Protein AF-A0A834GEL6-F1 (afdb_monomer_lite)

Sequence (213 aa):
MYLCESEIVELEKTVEPTWPKLVEPLEKVVDRLVVVWGAVNHLKAVKDTPELRSAIEEVQPEKVELELKLGQSKPLYNAFKAIRESSDWEALSDAHKRIVEGSCDKGHPPQLKEAILNGVSLEDDERVRFNKIQQVAALIHVDVSCLLLHLFMKLLYNDEVAHVIYHNTHFASAWSVCHRFIRRLKHELFAICDLRCDVFETFSENRDGNGCV

Secondary structure (DSSP, 8-state):
-HHHHHHHHHHHHS--SSHHHHHHHHHHHHHHHHHHHHHHHHHHHHS--HHHHHHHHHHHHHHHHHHHHHHT-HHHHHHHHHHHHSGGGGGS-HHHHHHHHT---TT---HHHHHHHTTTTS-HHHHHHHHHHHHHHHHHHHHHHHHHHHHHHHHHH-HHHHHHHHHH-TTHHHHHHHHHHHHHHHHHHHHHHTTS-SSSGGGTGGGS-----

pLDDT: mean 74.57, std 19.57, range [25.62, 93.62]

Foldseek 3Di:
DVVLLVLLVVLLVQPALDCVSQVVSNCVSQVVLCVVVVVLVVCCVPPNDPVSLVVCLVCLLVSLVSVLCNLLRPSNLVSLVCNCVDPCVVVDDPVVVCCSCPDDDPRHGNNNVSSVVSPNPPDPVVNVVSSVVSSVVSNVVSVVVVVVVVVVVCCLPPPVNLVVCLVPDPCVVVSVVVNVVSVVVVVVVVVVCVVPPDPCPVVVVVPPDDDDD

InterPro domains:
  IPR045090 Peptidase M3A/M3B [PTHR11804] (5-137)
  IPR045666 Oligopeptidase A, N-terminal domain [PF19310] (5-127)

Radius of gyration: 24.48 Å; chains: 1; bounding box: 52×43×65 Å

Organism: Rhododendron simsii (NCBI:txid118357)

Structure (mmCIF, N/CA/C/O backbone):
data_AF-A0A834GEL6-F1
#
_entry.id   AF-A0A834GEL6-F1
#
loop_
_atom_site.group_PDB
_atom_site.id
_atom_site.type_symbol
_atom_site.label_atom_id
_atom_site.label_alt_id
_atom_site.label_comp_id
_atom_site.label_asym_id
_atom_site.label_entity_id
_atom_site.label_seq_id
_atom_site.pdbx_PDB_ins_code
_atom_site.Cartn_x
_atom_site.Cartn_y
_atom_site.Cartn_z
_atom_site.occupancy
_atom_site.B_iso_or_equiv
_atom_site.auth_seq_id
_atom_site.auth_comp_id
_atom_site.auth_asym_id
_atom_site.auth_atom_id
_atom_site.pdbx_PDB_model_num
ATOM 1 N N . MET A 1 1 ? -12.184 -3.236 -2.276 1.00 79.44 1 MET A N 1
ATOM 2 C CA . MET A 1 1 ? -10.939 -4.025 -2.324 1.00 79.44 1 MET A CA 1
ATOM 3 C C . MET A 1 1 ? -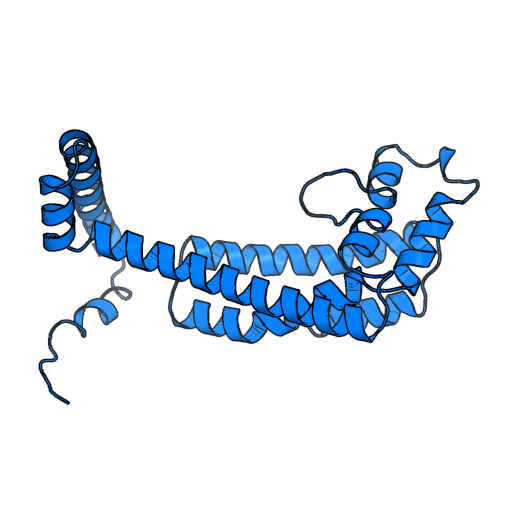10.759 -4.724 -3.669 1.00 79.44 1 MET A C 1
ATOM 5 O O . MET A 1 1 ? -9.825 -4.380 -4.379 1.00 79.44 1 MET A O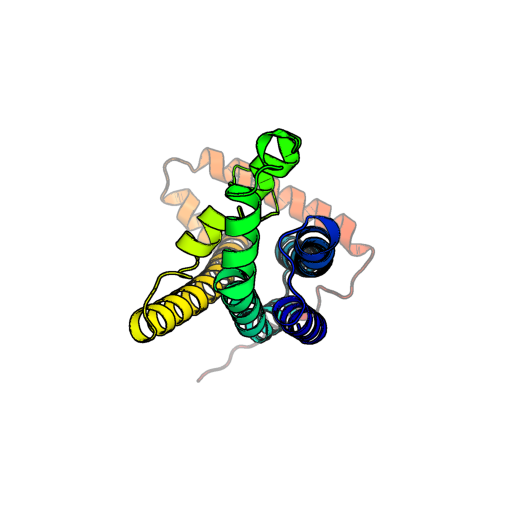 1
ATOM 9 N N . TYR A 1 2 ? -11.703 -5.579 -4.079 1.00 80.94 2 TYR A N 1
ATOM 10 C CA . TYR A 1 2 ? -11.648 -6.385 -5.314 1.00 80.94 2 TYR A CA 1
ATOM 11 C C . TYR A 1 2 ? -11.252 -5.642 -6.607 1.00 80.94 2 TYR A C 1
ATOM 13 O O . TYR A 1 2 ? -10.396 -6.109 -7.349 1.00 80.94 2 TYR A O 1
ATOM 21 N N . LEU A 1 3 ? -11.833 -4.462 -6.869 1.00 85.62 3 LEU A N 1
ATOM 22 C CA . LEU A 1 3 ? -11.502 -3.681 -8.072 1.00 85.62 3 LEU A CA 1
ATOM 23 C C . LEU A 1 3 ? -10.018 -3.289 -8.114 1.00 85.62 3 LEU A C 1
ATOM 25 O O . LEU A 1 3 ? -9.361 -3.495 -9.130 1.00 85.62 3 LEU A O 1
ATOM 29 N N . CYS A 1 4 ? -9.472 -2.792 -6.999 1.00 84.94 4 CYS A N 1
ATOM 30 C CA . CYS A 1 4 ? -8.057 -2.432 -6.916 1.00 84.94 4 CYS A CA 1
ATOM 31 C C . CYS A 1 4 ? -7.152 -3.653 -7.106 1.00 84.94 4 CYS A C 1
ATOM 33 O O . CYS A 1 4 ? -6.153 -3.557 -7.807 1.00 84.94 4 CYS A O 1
ATOM 35 N N . GLU A 1 5 ? -7.516 -4.799 -6.526 1.00 87.19 5 GLU A N 1
ATOM 36 C CA . GLU A 1 5 ? -6.759 -6.043 -6.698 1.00 87.19 5 GLU A CA 1
ATOM 37 C C . GLU A 1 5 ? -6.723 -6.484 -8.166 1.00 87.19 5 GLU A C 1
ATOM 39 O O . GLU A 1 5 ? -5.652 -6.776 -8.691 1.00 87.19 5 GLU A O 1
ATOM 44 N N . SER A 1 6 ? -7.866 -6.457 -8.857 1.00 89.06 6 SER A N 1
ATOM 45 C CA . SER A 1 6 ? -7.927 -6.820 -10.277 1.00 89.06 6 SER A CA 1
ATOM 46 C C . SER A 1 6 ? -7.076 -5.902 -11.160 1.00 89.06 6 SER A C 1
ATOM 48 O O . SER A 1 6 ? -6.361 -6.383 -12.033 1.00 89.06 6 SER A O 1
ATOM 50 N N . GLU A 1 7 ? -7.088 -4.592 -10.901 1.00 89.75 7 GLU A N 1
ATOM 51 C CA . GLU A 1 7 ? -6.286 -3.626 -11.656 1.00 89.75 7 GLU A CA 1
ATOM 52 C C . GLU A 1 7 ? -4.780 -3.802 -11.404 1.00 89.75 7 GLU A C 1
ATOM 54 O O . GLU A 1 7 ? -3.995 -3.676 -12.342 1.00 89.75 7 GLU A O 1
ATOM 59 N N . ILE A 1 8 ? -4.371 -4.147 -10.175 1.00 88.31 8 ILE A N 1
ATOM 60 C CA . ILE A 1 8 ? -2.966 -4.456 -9.853 1.00 88.31 8 ILE A CA 1
ATOM 61 C C . ILE A 1 8 ? -2.514 -5.715 -10.592 1.00 88.31 8 ILE A C 1
ATOM 63 O O . ILE A 1 8 ? -1.459 -5.701 -11.217 1.00 88.31 8 ILE A O 1
ATOM 67 N N . VAL A 1 9 ? -3.320 -6.780 -10.575 1.00 90.69 9 VAL A N 1
ATOM 68 C CA . VAL A 1 9 ? -3.000 -8.037 -11.271 1.00 90.69 9 VAL A CA 1
ATOM 69 C C . VAL A 1 9 ? -2.863 -7.825 -12.778 1.00 90.69 9 VAL A C 1
ATOM 71 O O . VAL A 1 9 ? -1.980 -8.407 -13.408 1.00 90.69 9 VAL A O 1
ATOM 74 N N . GLU A 1 10 ? -3.719 -7.001 -13.380 1.00 91.50 10 GLU A N 1
ATOM 75 C CA . GLU A 1 10 ? -3.585 -6.663 -14.799 1.00 91.50 10 GLU A CA 1
ATOM 76 C C . GLU A 1 10 ? -2.342 -5.806 -15.064 1.00 91.50 10 GLU A C 1
ATOM 78 O O . GLU A 1 10 ? -1.595 -6.094 -16.002 1.00 91.50 10 GLU A O 1
ATOM 83 N N . LEU A 1 11 ? -2.054 -4.824 -14.203 1.00 89.25 11 LEU A N 1
ATOM 84 C CA . LEU A 1 11 ? -0.848 -4.004 -14.312 1.00 89.25 11 LEU A CA 1
ATOM 85 C C . LEU A 1 11 ? 0.427 -4.853 -14.235 1.00 89.25 11 LEU A C 1
ATOM 87 O O . LEU A 1 11 ? 1.336 -4.645 -15.033 1.00 89.25 11 LEU A O 1
ATOM 91 N N . GLU A 1 12 ? 0.489 -5.836 -13.335 1.00 90.50 12 GLU A N 1
ATOM 92 C CA . GLU A 1 12 ? 1.626 -6.756 -13.206 1.00 90.50 12 GLU A CA 1
ATOM 93 C C . GLU A 1 12 ? 1.900 -7.557 -14.487 1.00 90.50 12 GLU A C 1
ATOM 95 O O . GLU A 1 12 ? 3.057 -7.854 -14.788 1.00 90.50 12 GLU A O 1
ATOM 100 N N . LYS A 1 13 ? 0.858 -7.894 -15.258 1.00 91.56 13 LYS A N 1
ATOM 101 C CA . LYS A 1 13 ? 0.988 -8.649 -16.516 1.00 91.56 13 LYS A CA 1
ATOM 102 C C . LYS A 1 13 ? 1.475 -7.787 -17.674 1.00 91.56 13 LYS A C 1
ATOM 104 O O . LYS A 1 13 ? 2.165 -8.293 -18.555 1.00 91.56 13 LYS A O 1
ATOM 109 N N . THR A 1 14 ? 1.088 -6.513 -17.700 1.00 91.25 14 THR A N 1
ATOM 110 C CA . THR A 1 14 ? 1.375 -5.589 -18.810 1.00 91.25 14 THR A CA 1
ATOM 111 C C . THR A 1 14 ? 2.425 -4.541 -18.454 1.00 91.25 14 THR A C 1
ATOM 113 O O . THR A 1 14 ? 2.502 -3.506 -19.115 1.00 91.25 14 THR A O 1
ATOM 116 N N . VAL A 1 15 ? 3.184 -4.757 -17.378 1.00 88.50 15 VAL A N 1
ATOM 117 C CA . VAL A 1 15 ? 4.113 -3.758 -16.856 1.00 88.50 15 VAL A CA 1
ATOM 118 C C . VAL A 1 15 ? 5.246 -3.490 -17.848 1.00 88.50 15 VAL A C 1
ATOM 120 O O . VAL A 1 15 ? 5.945 -4.397 -18.297 1.00 88.50 15 VAL A O 1
ATOM 123 N N . GLU A 1 16 ? 5.460 -2.214 -18.150 1.00 90.12 16 GLU A N 1
ATOM 124 C CA . GLU A 1 16 ? 6.614 -1.728 -18.905 1.00 90.12 16 GLU A CA 1
ATOM 125 C C . GLU A 1 16 ? 7.355 -0.688 -18.057 1.00 90.12 16 GLU A C 1
ATOM 127 O O . GLU A 1 16 ? 6.703 0.101 -17.369 1.00 90.12 16 GLU A O 1
ATOM 132 N N . PRO A 1 17 ? 8.700 -0.634 -18.098 1.00 87.00 17 PRO A N 1
ATOM 133 C CA . PRO A 1 17 ? 9.500 0.281 -17.284 1.00 87.00 17 PRO A CA 1
ATOM 134 C C . PRO A 1 17 ? 9.487 1.705 -17.863 1.00 87.00 17 PRO A C 1
ATOM 136 O O . PRO A 1 17 ? 10.524 2.286 -18.170 1.00 87.00 17 PRO A O 1
ATOM 139 N N . THR A 1 18 ? 8.295 2.267 -18.047 1.00 86.38 18 THR A N 1
ATOM 140 C CA . THR A 1 18 ? 8.078 3.637 -18.510 1.00 86.38 18 THR A CA 1
ATOM 141 C C . THR A 1 18 ? 7.058 4.329 -17.617 1.00 86.38 18 THR A C 1
ATOM 143 O O . THR A 1 18 ? 6.143 3.703 -17.079 1.00 86.38 18 THR A O 1
ATOM 146 N N . TRP A 1 19 ? 7.194 5.646 -17.465 1.00 85.88 19 TRP A N 1
ATOM 147 C CA . TRP A 1 19 ? 6.320 6.431 -16.591 1.00 85.88 19 TRP A CA 1
ATOM 148 C C . TRP A 1 19 ? 4.816 6.239 -16.879 1.00 85.88 19 TRP A C 1
ATOM 150 O O . TRP A 1 19 ? 4.082 5.903 -15.945 1.00 85.88 19 TRP A O 1
ATOM 160 N N . PRO A 1 20 ? 4.342 6.329 -18.142 1.00 89.25 20 PRO A N 1
ATOM 161 C CA . PRO A 1 20 ? 2.910 6.242 -18.442 1.00 89.25 20 PRO A CA 1
ATOM 162 C C . PRO A 1 20 ? 2.329 4.828 -18.317 1.00 89.25 20 PRO A C 1
ATOM 164 O O . PRO A 1 20 ? 1.112 4.658 -18.271 1.00 89.25 20 PRO A O 1
ATOM 167 N N . LYS A 1 21 ? 3.181 3.795 -18.317 1.00 88.50 21 LYS A N 1
ATOM 168 C CA . LYS A 1 21 ? 2.766 2.383 -18.274 1.00 88.50 21 LYS A CA 1
ATOM 169 C C . LYS A 1 21 ? 2.968 1.725 -16.915 1.00 88.50 21 LYS A C 1
ATOM 171 O O . LYS A 1 21 ? 2.386 0.672 -16.683 1.00 88.50 21 LYS A O 1
ATOM 176 N N . LEU A 1 22 ? 3.740 2.347 -16.026 1.00 87.94 22 LEU A N 1
ATOM 177 C CA . LEU A 1 22 ? 3.964 1.875 -14.662 1.00 87.94 22 LEU A CA 1
ATOM 178 C C . LEU A 1 22 ? 3.395 2.841 -13.625 1.00 87.94 22 LEU A C 1
ATOM 180 O O . LEU A 1 22 ? 2.524 2.459 -12.851 1.00 87.94 22 LEU A O 1
ATOM 184 N N . VAL A 1 23 ? 3.890 4.082 -13.596 1.00 87.12 23 VAL A N 1
ATOM 185 C CA . VAL A 1 23 ? 3.650 5.002 -12.474 1.00 87.12 23 VAL A CA 1
ATOM 186 C C . VAL A 1 23 ? 2.237 5.561 -12.511 1.00 87.12 23 VAL A C 1
ATOM 188 O O . VAL A 1 23 ? 1.516 5.443 -11.529 1.00 87.12 23 VAL A O 1
ATOM 191 N N . GLU A 1 24 ? 1.808 6.093 -13.655 1.00 88.38 24 GLU A N 1
ATOM 192 C CA . GLU A 1 24 ? 0.461 6.657 -13.809 1.00 88.38 24 GLU A CA 1
ATOM 193 C C . GLU A 1 24 ? -0.678 5.662 -13.515 1.00 88.38 24 GLU A C 1
ATOM 195 O O . GLU A 1 24 ? -1.614 6.030 -12.798 1.00 88.38 24 GLU A O 1
ATOM 200 N N . PRO A 1 25 ? -0.684 4.421 -14.052 1.00 90.50 25 PRO A N 1
ATOM 201 C CA . PRO A 1 25 ? -1.730 3.464 -13.710 1.00 90.50 25 PRO A CA 1
ATOM 202 C C . PRO A 1 25 ? -1.645 3.033 -12.245 1.00 90.50 25 PRO A C 1
ATOM 204 O O . PRO A 1 25 ? -2.686 2.941 -11.602 1.00 90.50 25 PRO A O 1
ATOM 207 N N . LEU A 1 26 ? -0.441 2.831 -11.699 1.00 88.81 26 LEU A N 1
ATOM 208 C CA . LEU A 1 26 ? -0.263 2.457 -10.298 1.00 88.81 26 LEU A CA 1
ATOM 209 C C . LEU A 1 26 ? -0.796 3.534 -9.342 1.00 88.81 26 LEU A C 1
ATOM 211 O O . LEU A 1 26 ? -1.560 3.220 -8.430 1.00 88.81 26 LEU A O 1
ATOM 215 N N . GLU A 1 27 ? -0.437 4.796 -9.575 1.00 88.19 27 GLU A N 1
ATOM 216 C CA . GLU A 1 27 ? -0.885 5.946 -8.786 1.00 88.19 27 GLU A CA 1
ATOM 217 C C . GLU A 1 27 ? -2.413 6.038 -8.763 1.00 88.19 27 GLU A C 1
ATOM 219 O O . GLU A 1 27 ? -2.994 6.210 -7.698 1.00 88.19 27 GLU A O 1
ATOM 224 N N . LYS A 1 28 ? -3.091 5.815 -9.897 1.00 88.94 28 LYS A N 1
ATOM 225 C CA . LYS A 1 28 ? -4.565 5.811 -9.949 1.00 88.94 28 LYS A CA 1
ATOM 226 C C . LYS A 1 28 ? -5.190 4.754 -9.042 1.00 88.94 28 LYS A C 1
ATOM 228 O O . LYS A 1 28 ? -6.209 5.023 -8.401 1.00 88.94 28 LYS A O 1
ATOM 233 N N . VAL A 1 29 ? -4.612 3.552 -8.991 1.00 88.12 29 VAL A N 1
ATOM 234 C CA . VAL A 1 29 ? -5.126 2.485 -8.119 1.00 88.12 29 VAL A CA 1
ATOM 235 C C . VAL A 1 29 ? -4.901 2.836 -6.650 1.00 88.12 29 VAL A C 1
ATOM 237 O O . VAL A 1 29 ? -5.819 2.696 -5.833 1.00 88.12 29 VAL A O 1
ATOM 240 N N . VAL A 1 30 ? -3.689 3.292 -6.322 1.00 87.31 30 VAL A N 1
ATOM 241 C CA . VAL A 1 30 ? -3.273 3.618 -4.953 1.00 87.31 30 VAL A CA 1
ATOM 242 C C . VAL A 1 30 ? -4.041 4.822 -4.416 1.00 87.31 30 VAL A C 1
ATOM 244 O O . VAL A 1 30 ? -4.582 4.746 -3.316 1.00 87.31 30 VAL A O 1
ATOM 247 N N . ASP A 1 31 ? -4.170 5.895 -5.195 1.00 88.75 31 ASP A N 1
ATOM 248 C CA . ASP A 1 31 ? -4.885 7.114 -4.808 1.00 88.75 31 ASP A CA 1
ATOM 249 C C . ASP A 1 31 ? -6.337 6.813 -4.422 1.00 88.75 31 ASP A C 1
ATOM 251 O O . ASP A 1 31 ? -6.809 7.207 -3.355 1.00 88.75 31 ASP A O 1
ATOM 255 N N . ARG A 1 32 ? -7.029 5.989 -5.216 1.00 89.19 32 ARG A N 1
ATOM 256 C CA . ARG A 1 32 ? -8.397 5.564 -4.901 1.00 89.19 32 ARG A CA 1
ATOM 257 C C . ARG A 1 32 ? -8.484 4.831 -3.560 1.00 89.19 32 ARG A C 1
ATOM 259 O O . ARG A 1 32 ? -9.434 5.056 -2.808 1.00 89.19 32 ARG A O 1
ATOM 266 N N . LEU A 1 33 ? -7.516 3.967 -3.244 1.00 87.19 33 LEU A N 1
ATOM 267 C CA . LEU A 1 33 ? -7.460 3.289 -1.945 1.00 87.19 33 LEU A CA 1
ATOM 268 C C . LEU A 1 33 ? -7.207 4.292 -0.810 1.00 87.19 33 LEU A C 1
ATOM 270 O O . LEU A 1 33 ? -7.905 4.250 0.204 1.00 87.19 33 LEU A O 1
ATOM 274 N N . VAL A 1 34 ? -6.260 5.213 -0.998 1.00 88.50 34 VAL A N 1
ATOM 275 C CA . VAL A 1 34 ? -5.893 6.246 -0.018 1.00 88.50 34 VAL A CA 1
ATOM 276 C C . VAL A 1 34 ? -7.075 7.161 0.294 1.00 88.50 34 VAL A C 1
ATOM 278 O O . VAL A 1 34 ? -7.369 7.394 1.465 1.00 88.50 34 VAL A O 1
ATOM 281 N N . VAL A 1 35 ? -7.791 7.640 -0.723 1.00 90.56 35 VAL A N 1
ATOM 282 C CA . VAL A 1 35 ? -8.946 8.532 -0.554 1.00 90.56 35 VAL A CA 1
ATOM 283 C C . VAL A 1 35 ? -10.068 7.837 0.217 1.00 90.56 35 VAL A C 1
ATOM 285 O O . VAL A 1 35 ? -10.574 8.378 1.204 1.00 90.56 35 VAL A O 1
ATOM 288 N N . VAL A 1 36 ? -10.442 6.620 -0.193 1.00 91.44 36 VAL A N 1
ATOM 289 C CA . VAL A 1 36 ? -11.534 5.871 0.449 1.00 91.44 36 VAL A CA 1
ATOM 290 C C . VAL A 1 36 ? -11.175 5.523 1.890 1.00 91.44 36 VAL A C 1
ATOM 292 O O . VAL A 1 36 ? -11.958 5.780 2.806 1.00 91.44 36 VAL A O 1
ATOM 295 N N . TRP A 1 37 ? -9.979 4.980 2.117 1.00 90.69 37 TRP A N 1
ATOM 296 C CA . TRP A 1 37 ? -9.556 4.591 3.458 1.00 90.69 37 TRP A CA 1
ATOM 297 C C . TRP A 1 37 ? -9.301 5.802 4.364 1.00 90.69 37 TRP A C 1
ATOM 299 O O . TRP A 1 37 ? -9.555 5.752 5.568 1.00 90.69 37 TRP A O 1
ATOM 309 N N . GLY A 1 38 ? -8.871 6.926 3.788 1.00 90.31 38 GLY A N 1
ATOM 310 C CA . GLY A 1 38 ? -8.768 8.210 4.472 1.00 90.31 38 GLY A CA 1
ATOM 311 C C . GLY A 1 38 ? -10.116 8.686 5.012 1.00 90.31 38 GLY A C 1
ATOM 312 O O . GLY A 1 38 ? -10.197 9.083 6.174 1.00 90.31 38 GLY A O 1
ATOM 313 N N . ALA A 1 39 ? -11.187 8.577 4.221 1.00 93.12 39 ALA A N 1
ATOM 314 C CA . ALA A 1 39 ? -12.539 8.910 4.669 1.00 93.12 39 ALA A CA 1
ATOM 315 C C . ALA A 1 39 ? -13.024 7.986 5.801 1.00 93.12 39 ALA A C 1
ATOM 317 O O . ALA A 1 39 ? -13.574 8.471 6.791 1.00 93.12 39 ALA A O 1
ATOM 318 N N . VAL A 1 40 ? -12.768 6.676 5.699 1.00 91.88 40 VAL A N 1
ATOM 319 C CA . VAL A 1 40 ? -13.095 5.695 6.754 1.00 91.88 40 VAL A CA 1
ATOM 320 C C . VAL A 1 40 ? -12.363 6.026 8.058 1.00 91.88 40 VAL A C 1
ATOM 322 O O . VAL A 1 40 ? -12.992 6.132 9.111 1.00 91.88 40 VAL A O 1
ATOM 325 N N . ASN A 1 41 ? -11.051 6.268 7.994 1.00 87.81 41 ASN A N 1
ATOM 326 C CA . ASN A 1 41 ? -10.250 6.647 9.160 1.00 87.81 41 ASN A CA 1
ATOM 327 C C . ASN A 1 41 ? -10.688 7.987 9.758 1.00 87.81 41 ASN A C 1
ATOM 329 O O . ASN A 1 41 ? -10.714 8.139 10.979 1.00 87.81 41 ASN A O 1
ATOM 333 N N . HIS A 1 42 ? -11.049 8.958 8.916 1.00 88.69 42 HIS A N 1
ATOM 334 C CA . HIS A 1 42 ? -11.572 10.237 9.378 1.00 88.69 42 HIS A CA 1
ATOM 335 C C . HIS A 1 42 ? -12.884 10.048 10.144 1.00 88.69 42 HIS A C 1
ATOM 337 O O . HIS A 1 42 ? -13.003 10.536 11.266 1.00 88.69 42 HIS A O 1
ATOM 343 N N . LEU A 1 43 ? -13.833 9.286 9.586 1.00 89.75 43 LEU A N 1
ATOM 344 C CA . LEU A 1 43 ? -15.095 8.963 10.252 1.00 89.75 43 LEU A CA 1
ATOM 345 C C . LEU A 1 43 ? -14.868 8.224 11.570 1.00 89.75 43 LEU A C 1
ATOM 347 O O . LEU A 1 43 ? -15.469 8.604 12.570 1.00 89.75 43 LEU A O 1
ATOM 351 N N . LYS A 1 44 ? -13.947 7.253 11.610 1.00 86.12 44 LYS A N 1
ATOM 352 C CA . LYS A 1 44 ? -13.549 6.584 12.857 1.00 86.12 44 LYS A CA 1
ATOM 353 C C . LYS A 1 44 ? -13.050 7.586 13.902 1.00 86.12 44 LYS A C 1
ATOM 355 O O . LYS A 1 44 ? -13.366 7.454 15.076 1.00 86.12 44 LYS A O 1
ATOM 360 N N . ALA A 1 45 ? -12.283 8.594 13.495 1.00 83.38 45 ALA A N 1
ATOM 361 C CA . ALA A 1 45 ? -11.706 9.568 14.418 1.00 83.38 45 ALA A CA 1
ATOM 362 C C . ALA A 1 45 ? -12.727 10.578 14.970 1.00 83.38 45 ALA A C 1
ATOM 364 O O . ALA A 1 45 ? -12.601 10.995 16.120 1.00 83.38 45 ALA A O 1
ATOM 365 N N . VAL A 1 46 ? -13.715 10.994 14.170 1.00 86.69 46 VAL A N 1
ATOM 366 C CA . VAL A 1 46 ? -14.651 12.077 14.546 1.00 86.69 46 VAL A CA 1
ATOM 367 C C . VAL A 1 46 ? -16.055 11.592 14.912 1.00 86.69 46 VAL A C 1
ATOM 369 O O . VAL A 1 46 ? -16.817 12.337 15.524 1.00 86.69 46 VAL A O 1
ATOM 372 N N . LYS A 1 47 ? -16.414 10.362 14.531 1.00 84.62 47 LYS A N 1
ATOM 373 C CA . LYS A 1 47 ? -17.744 9.769 14.712 1.00 84.62 47 LYS A CA 1
ATOM 374 C C . LYS A 1 47 ? -17.644 8.252 14.929 1.00 84.62 47 LYS A C 1
ATOM 376 O O . LYS A 1 47 ? -18.235 7.463 14.196 1.00 84.62 47 LYS A O 1
ATOM 381 N N . ASP A 1 48 ? -16.871 7.856 15.936 1.00 84.12 48 ASP A N 1
ATOM 382 C CA . ASP A 1 48 ? -16.699 6.454 16.325 1.00 84.12 48 ASP A CA 1
ATOM 383 C C . ASP A 1 48 ? -18.015 5.831 16.829 1.00 84.12 48 ASP A C 1
ATOM 385 O O . ASP A 1 48 ? -18.658 6.372 17.731 1.00 84.12 48 ASP A O 1
ATOM 389 N N . THR A 1 49 ? -18.392 4.669 16.287 1.00 87.19 49 THR A N 1
ATOM 390 C CA . THR A 1 49 ? -19.515 3.847 16.775 1.00 87.19 49 THR A CA 1
ATOM 391 C C . THR A 1 49 ? -19.114 2.368 16.817 1.00 87.19 49 THR A C 1
ATOM 393 O O . THR A 1 49 ? -18.197 1.974 16.091 1.00 87.19 49 THR A O 1
ATOM 396 N N . PRO A 1 50 ? -19.757 1.526 17.651 1.00 87.62 50 PRO A N 1
ATOM 397 C CA . PRO A 1 50 ? -19.483 0.087 17.678 1.00 87.62 50 PRO A CA 1
ATOM 398 C C . PRO A 1 50 ? -19.611 -0.581 16.303 1.00 87.62 50 PRO A C 1
ATOM 400 O O . PRO A 1 50 ? -18.749 -1.364 15.925 1.00 87.62 50 PRO A O 1
ATOM 403 N N . GLU A 1 51 ? -20.629 -0.212 15.528 1.00 89.38 51 GLU A N 1
ATOM 404 C CA . GLU A 1 51 ? -20.899 -0.769 14.199 1.00 89.38 51 GLU A CA 1
ATOM 405 C C . GLU A 1 51 ? -19.789 -0.397 13.211 1.00 89.38 51 GLU A C 1
ATOM 407 O O . GLU A 1 51 ? -19.335 -1.241 12.440 1.00 89.38 51 GLU A O 1
ATOM 412 N N . LEU A 1 52 ? -19.309 0.854 13.264 1.00 88.75 52 LEU A N 1
ATOM 413 C CA . LEU A 1 52 ? -18.193 1.304 12.435 1.00 88.75 52 LEU A CA 1
ATOM 414 C C . LEU A 1 52 ? -16.892 0.580 12.802 1.00 88.75 52 LEU A C 1
ATOM 416 O O . LEU A 1 52 ? -16.131 0.223 11.907 1.00 88.75 52 LEU A O 1
ATOM 420 N N . ARG A 1 53 ? -16.633 0.335 14.093 1.00 88.56 53 ARG A N 1
ATOM 421 C CA . ARG A 1 53 ? -15.457 -0.439 14.524 1.00 88.56 53 ARG A CA 1
ATOM 422 C C . ARG A 1 53 ? -15.503 -1.864 13.998 1.00 88.56 53 ARG A C 1
ATOM 424 O O . ARG A 1 53 ? -14.542 -2.275 13.363 1.00 88.56 53 ARG A O 1
ATOM 431 N N . SER A 1 54 ? -16.621 -2.566 14.188 1.00 89.19 54 SER A N 1
ATOM 432 C CA . SER A 1 54 ? -16.776 -3.941 13.703 1.00 89.19 54 SER A CA 1
ATOM 433 C C . SER A 1 54 ? -16.621 -4.030 12.185 1.00 89.19 54 SER A C 1
ATOM 435 O O . SER A 1 54 ? -15.909 -4.903 11.701 1.00 89.19 54 SER A O 1
ATOM 437 N N . ALA A 1 55 ? -17.197 -3.085 11.435 1.00 92.25 55 ALA A N 1
ATOM 438 C CA . ALA A 1 55 ? -17.028 -3.035 9.984 1.00 92.25 55 ALA A CA 1
ATOM 439 C C . ALA A 1 55 ? -15.566 -2.787 9.566 1.00 92.25 55 ALA A C 1
ATOM 441 O O . ALA A 1 55 ? -15.091 -3.386 8.605 1.00 92.25 55 ALA A O 1
ATOM 442 N N . ILE A 1 56 ? -14.836 -1.916 10.277 1.00 90.88 56 ILE A N 1
ATOM 443 C CA . ILE A 1 56 ? -13.408 -1.672 10.017 1.00 90.88 56 ILE A CA 1
ATOM 444 C C . ILE A 1 56 ? -12.579 -2.912 10.357 1.00 90.88 56 ILE A C 1
ATOM 446 O O . ILE A 1 56 ? -11.735 -3.297 9.555 1.00 90.88 56 ILE A O 1
ATOM 450 N N . GLU A 1 57 ? -12.812 -3.540 11.509 1.00 89.31 57 GLU A N 1
ATOM 451 C CA . GLU A 1 57 ? -12.125 -4.764 11.943 1.00 89.31 57 GLU A CA 1
ATOM 452 C C . GLU A 1 57 ? -12.327 -5.922 10.958 1.00 89.31 57 GLU A C 1
ATOM 454 O O . GLU A 1 57 ? -11.380 -6.660 10.693 1.00 89.31 57 GLU A O 1
ATOM 459 N N . GLU A 1 58 ? -13.521 -6.048 10.370 1.00 91.50 58 GLU A N 1
ATOM 460 C CA . GLU A 1 58 ? -13.841 -7.075 9.373 1.00 91.50 58 GLU A CA 1
ATOM 461 C C . GLU A 1 58 ? -13.037 -6.903 8.075 1.00 91.50 58 GLU A C 1
ATOM 463 O O . GLU A 1 58 ? -12.500 -7.877 7.551 1.00 91.50 58 GLU A O 1
ATOM 468 N N . VAL A 1 59 ? -12.904 -5.670 7.571 1.00 91.88 59 VAL A N 1
ATOM 469 C CA . VAL A 1 59 ? -12.265 -5.403 6.265 1.00 91.88 59 VAL A CA 1
ATOM 470 C C . VAL A 1 59 ? -10.777 -5.039 6.359 1.00 91.88 59 VAL A C 1
ATOM 472 O O . VAL A 1 59 ? -10.069 -5.046 5.347 1.00 91.88 59 VAL A O 1
ATOM 475 N N . GLN A 1 60 ? -10.274 -4.719 7.556 1.00 89.50 60 GLN A N 1
ATOM 476 C CA . GLN A 1 60 ? -8.866 -4.388 7.804 1.00 89.50 60 GLN A CA 1
ATOM 477 C C . GLN A 1 60 ? -7.902 -5.482 7.303 1.00 89.50 60 GLN A C 1
ATOM 479 O O . GLN A 1 60 ? -6.893 -5.121 6.689 1.00 89.50 60 GLN A O 1
ATOM 484 N N . PRO A 1 61 ? -8.175 -6.793 7.484 1.00 91.81 61 PRO A N 1
ATOM 485 C CA . PRO A 1 61 ? -7.276 -7.832 7.000 1.00 91.81 61 PRO A CA 1
ATOM 486 C C . PRO A 1 61 ? -7.126 -7.846 5.479 1.00 91.81 61 PRO A C 1
ATOM 488 O O . PRO A 1 61 ? -6.002 -7.940 4.985 1.00 91.81 61 PRO A O 1
ATOM 491 N N . GLU A 1 62 ? -8.224 -7.686 4.735 1.00 91.81 62 GLU A N 1
ATOM 492 C CA . GLU A 1 62 ? -8.196 -7.618 3.267 1.00 91.81 62 GLU A CA 1
ATOM 493 C C . GLU A 1 62 ? -7.408 -6.398 2.780 1.00 91.81 62 GLU A C 1
ATOM 495 O O . GLU A 1 62 ? -6.646 -6.470 1.816 1.00 91.81 62 GLU A O 1
ATOM 500 N N . LYS A 1 63 ? -7.568 -5.268 3.478 1.00 91.06 63 LYS A N 1
ATOM 501 C CA . LYS A 1 63 ? -6.851 -4.025 3.187 1.00 91.06 63 LYS A CA 1
ATOM 502 C C . LYS A 1 63 ? -5.341 -4.202 3.356 1.00 91.06 63 LYS A C 1
ATOM 504 O O . LYS A 1 63 ? -4.581 -3.839 2.462 1.00 91.06 63 LYS A O 1
ATOM 509 N N . VAL A 1 64 ? -4.914 -4.800 4.468 1.00 90.50 64 VAL A N 1
ATOM 510 C CA . VAL A 1 64 ? -3.496 -5.084 4.741 1.00 90.50 64 VAL A CA 1
ATOM 511 C C . VAL A 1 64 ? -2.940 -6.114 3.758 1.00 90.50 64 VAL A C 1
ATOM 513 O O . VAL A 1 64 ? -1.817 -5.966 3.287 1.00 90.50 64 VAL A O 1
ATOM 516 N N . GLU A 1 65 ? -3.713 -7.143 3.404 1.00 91.00 65 GLU A N 1
ATOM 517 C CA . GLU A 1 65 ? -3.295 -8.134 2.410 1.00 91.00 65 GLU A CA 1
ATOM 518 C C . GLU A 1 65 ? -3.046 -7.488 1.042 1.00 91.00 65 GLU A C 1
ATOM 520 O O . GLU A 1 65 ? -2.022 -7.765 0.418 1.00 91.00 65 GLU A O 1
ATOM 525 N N . LEU A 1 66 ? -3.936 -6.596 0.598 1.00 89.69 66 LEU A N 1
ATOM 526 C CA . LEU A 1 66 ? -3.767 -5.867 -0.656 1.00 89.69 66 LEU A CA 1
ATOM 527 C C . LEU A 1 66 ? -2.518 -4.971 -0.638 1.00 89.69 66 LEU A C 1
ATOM 529 O O . LEU A 1 66 ? -1.746 -4.981 -1.597 1.00 89.69 66 LEU A O 1
ATOM 533 N N . GLU A 1 67 ? -2.301 -4.222 0.447 1.00 88.69 67 GLU A N 1
ATOM 534 C CA . GLU A 1 67 ? -1.118 -3.364 0.614 1.00 88.69 67 GLU A CA 1
ATOM 535 C C . GLU A 1 67 ? 0.183 -4.178 0.577 1.00 88.69 67 GLU A C 1
ATOM 537 O O . GLU A 1 67 ? 1.144 -3.781 -0.086 1.00 88.69 67 GLU A O 1
ATOM 542 N N . LEU A 1 68 ? 0.202 -5.347 1.225 1.00 90.00 68 LEU A N 1
ATOM 543 C CA . LEU A 1 68 ? 1.354 -6.248 1.216 1.00 90.00 68 LEU A CA 1
ATOM 544 C C . LEU A 1 68 ? 1.588 -6.874 -0.157 1.00 90.00 68 LEU A C 1
ATOM 546 O O . LEU A 1 68 ? 2.727 -6.880 -0.617 1.00 90.00 68 LEU A O 1
ATOM 550 N N . LYS A 1 69 ? 0.537 -7.358 -0.833 1.00 89.19 69 LYS A N 1
ATOM 551 C CA . LYS A 1 69 ? 0.632 -7.880 -2.208 1.00 89.19 69 LYS A CA 1
ATOM 552 C C . LYS A 1 69 ? 1.255 -6.843 -3.135 1.00 89.19 69 LYS A C 1
ATOM 554 O O . LYS A 1 69 ? 2.195 -7.158 -3.860 1.00 89.19 69 LYS A O 1
ATOM 559 N N . LEU A 1 70 ? 0.779 -5.600 -3.053 1.00 89.00 70 LEU A N 1
ATOM 560 C CA . LEU A 1 70 ? 1.300 -4.507 -3.859 1.00 89.00 70 LEU A CA 1
ATOM 561 C C . LEU A 1 70 ? 2.762 -4.188 -3.520 1.00 89.00 70 LEU A C 1
ATOM 563 O O . LEU A 1 70 ? 3.609 -4.131 -4.410 1.00 89.00 70 LEU A O 1
ATOM 567 N N . GLY A 1 71 ? 3.072 -4.014 -2.233 1.00 86.75 71 GLY A N 1
ATOM 568 C CA . GLY A 1 71 ? 4.418 -3.683 -1.764 1.00 86.75 71 GLY A CA 1
ATOM 569 C C . GLY A 1 71 ? 5.454 -4.784 -2.014 1.00 86.75 71 GLY A C 1
ATOM 570 O O . GLY A 1 71 ? 6.639 -4.491 -2.142 1.00 86.75 71 GLY A O 1
ATOM 571 N N . GLN A 1 72 ? 5.020 -6.042 -2.111 1.00 89.94 72 GLN A N 1
ATOM 572 C CA . GLN A 1 72 ? 5.869 -7.215 -2.354 1.00 89.94 72 GLN A CA 1
ATOM 573 C C . GLN A 1 72 ? 5.853 -7.681 -3.819 1.00 89.94 72 GLN A C 1
ATOM 575 O O . GLN A 1 72 ? 6.403 -8.741 -4.136 1.00 89.94 72 GLN A O 1
ATOM 580 N N . SER A 1 73 ? 5.238 -6.917 -4.724 1.00 90.69 73 SER A N 1
ATOM 581 C CA . SER A 1 73 ? 5.161 -7.264 -6.141 1.00 90.69 73 SER A CA 1
ATOM 582 C C . SER A 1 73 ? 6.537 -7.183 -6.811 1.00 90.69 73 SER A C 1
ATOM 584 O O . SER A 1 73 ? 7.066 -6.104 -7.097 1.00 90.69 73 SER A O 1
ATOM 586 N N . LYS A 1 74 ? 7.130 -8.350 -7.097 1.00 89.81 74 LYS A N 1
ATOM 587 C CA . LYS A 1 74 ? 8.416 -8.457 -7.811 1.00 89.81 74 LYS A CA 1
ATOM 588 C C . LYS A 1 74 ? 8.368 -7.842 -9.222 1.00 89.81 74 LYS A C 1
ATOM 590 O O . LYS A 1 74 ? 9.330 -7.155 -9.568 1.00 89.81 74 LYS A O 1
ATOM 595 N N . PRO A 1 75 ? 7.310 -8.038 -10.039 1.00 91.69 75 PRO A N 1
ATOM 596 C CA . PRO A 1 75 ? 7.209 -7.393 -11.350 1.00 91.69 75 PRO A CA 1
ATOM 597 C C . PRO A 1 75 ? 7.281 -5.865 -11.268 1.00 91.69 75 PRO A C 1
ATOM 599 O O . PRO A 1 75 ? 8.086 -5.256 -11.973 1.00 91.69 75 PRO A O 1
ATOM 602 N N . LEU A 1 76 ? 6.510 -5.254 -10.361 1.00 89.75 76 LEU A N 1
ATOM 603 C CA . LEU A 1 76 ? 6.502 -3.801 -10.186 1.00 89.75 76 LEU A CA 1
ATOM 604 C C . LEU A 1 76 ? 7.852 -3.300 -9.665 1.00 89.75 76 LEU A C 1
ATOM 606 O O . LEU A 1 76 ? 8.412 -2.358 -10.223 1.00 89.75 76 LEU A O 1
ATOM 610 N N . TYR A 1 77 ? 8.425 -3.971 -8.661 1.00 88.94 77 TYR A N 1
ATOM 611 C CA . TYR A 1 77 ? 9.753 -3.644 -8.136 1.00 88.94 77 TYR A CA 1
ATOM 612 C C . TYR A 1 77 ? 10.835 -3.660 -9.227 1.00 88.94 77 TYR A C 1
ATOM 614 O O . TYR A 1 77 ? 11.619 -2.717 -9.348 1.00 88.94 77 TYR A O 1
ATOM 622 N N . ASN A 1 78 ? 10.852 -4.701 -10.062 1.00 89.69 78 ASN A N 1
ATOM 623 C CA . ASN A 1 78 ? 11.811 -4.822 -11.157 1.00 89.69 78 ASN A CA 1
ATOM 624 C C . ASN A 1 78 ? 11.610 -3.735 -12.222 1.00 89.69 78 ASN A C 1
ATOM 626 O O . ASN A 1 78 ? 12.593 -3.216 -12.747 1.00 89.69 78 ASN A O 1
ATOM 630 N N . ALA A 1 79 ? 10.364 -3.354 -12.516 1.00 90.19 79 ALA A N 1
ATOM 631 C CA . ALA A 1 79 ? 10.071 -2.271 -13.450 1.00 90.19 79 ALA A CA 1
ATOM 632 C C . ALA A 1 79 ? 10.558 -0.909 -12.919 1.00 90.19 79 ALA A C 1
ATOM 634 O O . ALA A 1 79 ? 11.196 -0.157 -13.657 1.00 90.19 79 ALA A O 1
ATOM 635 N N . PHE A 1 80 ? 10.358 -0.620 -11.628 1.00 88.69 80 PHE A N 1
ATOM 636 C CA . PHE A 1 80 ? 10.920 0.576 -10.985 1.00 88.69 80 PHE A CA 1
ATOM 637 C C . PHE A 1 80 ? 12.448 0.576 -10.988 1.00 88.69 80 PHE A C 1
ATOM 639 O O . PHE A 1 80 ? 13.074 1.606 -11.250 1.00 88.69 80 PHE A O 1
ATOM 646 N N . LYS A 1 81 ? 13.061 -0.587 -10.750 1.00 88.31 81 LYS A N 1
ATOM 647 C CA . LYS A 1 81 ? 14.515 -0.745 -10.805 1.00 88.31 81 LYS A CA 1
ATOM 648 C C . LYS A 1 81 ? 15.046 -0.480 -12.215 1.00 88.31 81 LYS A C 1
ATOM 650 O O . LYS A 1 81 ? 16.021 0.248 -12.366 1.00 88.31 81 LYS A O 1
ATOM 655 N N . ALA A 1 82 ? 14.362 -0.978 -13.242 1.00 89.81 82 ALA A N 1
ATOM 656 C CA . ALA A 1 82 ? 14.718 -0.727 -14.634 1.00 89.81 82 ALA A CA 1
ATOM 657 C C . ALA A 1 82 ? 14.608 0.761 -15.013 1.00 89.81 82 ALA A C 1
ATOM 659 O O . ALA A 1 82 ? 15.484 1.263 -15.710 1.00 89.81 82 ALA A O 1
ATOM 660 N N . ILE A 1 83 ? 13.606 1.498 -14.510 1.00 87.62 83 ILE A N 1
ATOM 661 C CA . ILE A 1 83 ? 13.541 2.964 -14.682 1.00 87.62 83 ILE A CA 1
ATOM 662 C C . ILE A 1 83 ? 14.758 3.633 -14.037 1.00 87.62 83 ILE A C 1
ATOM 664 O O . ILE A 1 83 ? 15.386 4.499 -14.650 1.00 87.62 83 ILE A O 1
ATOM 668 N N . ARG A 1 84 ? 15.123 3.212 -12.820 1.00 85.81 84 ARG A N 1
ATOM 669 C CA . ARG A 1 84 ? 16.273 3.754 -12.082 1.00 85.81 84 ARG A CA 1
ATOM 670 C C . ARG A 1 84 ? 17.620 3.497 -12.765 1.00 85.81 84 ARG A C 1
ATOM 672 O O . ARG A 1 84 ? 18.544 4.294 -12.597 1.00 85.81 84 ARG A O 1
ATOM 679 N N . GLU A 1 85 ? 17.732 2.385 -13.483 1.00 86.50 85 GLU A N 1
ATOM 680 C CA . GLU A 1 85 ? 18.929 1.950 -14.215 1.00 86.50 85 GLU A CA 1
ATOM 681 C C . GLU A 1 85 ? 18.923 2.389 -15.694 1.00 86.50 85 GLU A C 1
ATOM 683 O O . GLU A 1 85 ? 19.903 2.168 -16.406 1.00 86.50 85 GLU A O 1
ATOM 688 N N . SER A 1 86 ? 17.840 3.014 -16.167 1.00 87.25 86 SER A N 1
ATOM 689 C CA . SER A 1 86 ? 17.696 3.446 -17.560 1.00 87.25 86 SER A CA 1
ATOM 690 C C . SER A 1 86 ? 18.607 4.627 -17.911 1.00 87.25 86 SER A C 1
ATOM 692 O O . SER A 1 86 ? 18.950 5.455 -17.065 1.00 87.25 86 SER A O 1
ATOM 694 N N . SER A 1 87 ? 18.947 4.757 -19.198 1.00 86.12 87 SER A N 1
ATOM 695 C CA . SER A 1 87 ? 19.660 5.929 -19.732 1.00 86.12 87 SER A CA 1
ATOM 696 C C . SER A 1 87 ? 18.894 7.237 -19.530 1.00 86.12 87 SER A C 1
ATOM 698 O O . SER A 1 87 ? 19.499 8.304 -19.446 1.00 86.12 87 SER A O 1
ATOM 700 N N . ASP A 1 88 ? 17.569 7.145 -19.433 1.00 81.81 88 ASP A N 1
ATOM 701 C CA . ASP A 1 88 ? 16.666 8.287 -19.336 1.00 81.81 88 ASP A CA 1
ATOM 702 C C . ASP A 1 88 ? 16.533 8.795 -17.895 1.00 81.81 88 ASP A C 1
ATOM 704 O O . ASP A 1 88 ? 15.930 9.843 -17.666 1.00 81.81 88 ASP A O 1
ATOM 708 N N . TRP A 1 89 ? 17.137 8.097 -16.922 1.00 84.94 89 TRP A N 1
ATOM 709 C CA . TRP A 1 89 ? 17.123 8.475 -15.512 1.00 84.94 89 TRP A CA 1
ATOM 710 C C . TRP A 1 89 ? 17.532 9.930 -15.306 1.00 84.94 89 TRP A C 1
ATOM 712 O O . TRP A 1 89 ? 16.841 10.678 -14.617 1.00 84.94 89 TRP A O 1
ATOM 722 N N . GLU A 1 90 ? 18.624 10.361 -15.937 1.00 87.81 90 GLU A N 1
ATOM 723 C CA . GLU A 1 90 ? 19.123 11.721 -15.746 1.00 87.81 90 GLU A CA 1
ATOM 724 C C . GLU A 1 90 ? 18.203 12.794 -16.328 1.00 87.81 90 GLU A C 1
ATOM 726 O O . GLU A 1 90 ? 18.185 13.912 -15.813 1.00 87.81 90 GLU A O 1
ATOM 731 N N . ALA A 1 91 ? 17.394 12.437 -17.329 1.00 88.19 91 ALA A N 1
ATOM 732 C CA . ALA A 1 91 ? 16.411 13.319 -17.944 1.00 88.19 91 ALA A CA 1
ATOM 733 C C . ALA A 1 91 ? 15.107 13.444 -17.130 1.00 88.19 91 ALA A C 1
ATOM 735 O O . ALA A 1 91 ? 14.300 14.333 -17.408 1.00 88.19 91 ALA A O 1
ATOM 736 N N . LEU A 1 92 ? 14.883 12.586 -16.125 1.00 85.62 92 LEU A N 1
ATOM 737 C CA . LEU A 1 92 ? 13.725 12.693 -15.238 1.00 85.62 92 LEU A CA 1
ATOM 738 C C . LEU A 1 92 ? 13.824 13.924 -14.329 1.00 85.62 92 LEU A C 1
ATOM 740 O O . LEU A 1 92 ? 14.901 14.306 -13.869 1.00 85.62 92 LEU A O 1
ATOM 744 N N . SER A 1 93 ? 12.667 14.513 -14.017 1.00 89.06 93 SER A N 1
ATOM 745 C CA . SER A 1 93 ? 12.574 15.591 -13.032 1.00 89.06 93 SER A CA 1
ATOM 746 C C . SER A 1 93 ? 12.972 15.097 -11.638 1.00 89.06 93 SER A C 1
ATOM 748 O O . SER A 1 93 ? 12.777 13.927 -11.303 1.00 89.06 93 SER A O 1
ATOM 750 N N . ASP A 1 94 ? 13.449 15.997 -10.777 1.00 86.75 94 ASP A N 1
ATOM 751 C CA . ASP A 1 94 ? 13.766 15.655 -9.384 1.00 86.75 94 ASP A CA 1
ATOM 752 C C . ASP A 1 94 ? 12.565 15.052 -8.639 1.00 86.75 94 ASP A C 1
ATOM 754 O O . ASP A 1 94 ? 12.735 14.183 -7.786 1.00 86.75 94 ASP A O 1
ATOM 758 N N . ALA A 1 95 ? 11.343 15.482 -8.972 1.00 85.94 95 ALA A N 1
ATOM 759 C CA . ALA A 1 95 ? 10.122 14.910 -8.414 1.00 85.94 95 ALA A CA 1
ATOM 760 C C . ALA A 1 95 ? 9.953 13.439 -8.825 1.00 85.94 95 ALA A C 1
ATOM 762 O O . ALA A 1 95 ? 9.736 12.585 -7.969 1.00 85.94 95 ALA A O 1
ATOM 763 N N . HIS A 1 96 ? 10.130 13.122 -10.110 1.00 86.00 96 HIS A N 1
ATOM 764 C CA . HIS A 1 96 ? 10.070 11.744 -10.603 1.00 86.00 96 HIS A CA 1
ATOM 765 C C . HIS A 1 96 ? 11.178 10.874 -10.007 1.00 86.00 96 HIS A C 1
ATOM 767 O O . HIS A 1 96 ? 10.916 9.748 -9.584 1.00 86.00 96 HIS A O 1
ATOM 773 N N . LYS A 1 97 ? 12.400 11.413 -9.897 1.00 86.06 97 LYS A N 1
ATOM 774 C CA . LYS A 1 97 ? 13.520 10.715 -9.257 1.00 86.06 97 LYS A CA 1
ATOM 775 C C . LYS A 1 97 ? 13.198 10.369 -7.798 1.00 86.06 97 LYS A C 1
ATOM 777 O O . LYS A 1 97 ? 13.382 9.225 -7.390 1.00 86.06 97 LYS A O 1
ATOM 782 N N . ARG A 1 98 ? 12.629 11.311 -7.033 1.00 83.19 98 ARG A N 1
ATOM 783 C CA . ARG A 1 98 ? 12.203 11.082 -5.637 1.00 83.19 98 ARG A CA 1
ATOM 784 C C . ARG A 1 98 ? 11.093 10.055 -5.497 1.00 83.19 98 ARG A C 1
ATOM 786 O O . ARG A 1 98 ? 11.098 9.342 -4.499 1.00 83.19 98 ARG A O 1
ATOM 793 N N . ILE A 1 99 ? 10.164 9.987 -6.446 1.00 82.12 99 ILE A N 1
ATOM 794 C CA . ILE A 1 99 ? 9.101 8.976 -6.449 1.00 82.12 99 ILE A CA 1
ATOM 795 C C . ILE A 1 99 ? 9.731 7.582 -6.593 1.00 82.12 99 ILE A C 1
ATOM 797 O O . ILE A 1 99 ? 9.487 6.725 -5.746 1.00 82.12 99 ILE A O 1
ATOM 801 N N . VAL A 1 100 ? 10.620 7.400 -7.578 1.00 82.50 100 VAL A N 1
ATOM 802 C CA . VAL A 1 100 ? 11.275 6.110 -7.872 1.00 82.50 100 VAL A CA 1
ATOM 803 C C . VAL A 1 100 ? 12.255 5.676 -6.773 1.00 82.50 100 VAL A C 1
ATOM 805 O O . VAL A 1 100 ? 12.203 4.539 -6.302 1.00 82.50 100 VAL A O 1
ATOM 808 N N . GLU A 1 101 ? 13.170 6.561 -6.363 1.00 78.00 101 GLU A N 1
ATOM 809 C CA . GLU A 1 101 ? 14.176 6.270 -5.323 1.00 78.00 101 GLU A CA 1
ATOM 810 C C . GLU A 1 101 ? 13.563 6.209 -3.942 1.00 78.00 101 GLU A C 1
ATOM 812 O O . GLU A 1 101 ? 13.925 5.372 -3.110 1.00 78.00 101 GLU A O 1
ATOM 817 N N . GLY A 1 102 ? 12.635 7.128 -3.716 1.00 63.88 102 GLY A N 1
ATOM 818 C CA . GLY A 1 102 ? 11.802 7.078 -2.566 1.00 63.88 102 GLY A CA 1
ATOM 819 C C . GLY A 1 102 ? 12.207 7.937 -1.374 1.00 63.88 102 GLY A C 1
ATOM 820 O O . GLY A 1 102 ? 12.557 7.428 -0.305 1.00 63.88 102 GLY A O 1
ATOM 821 N N . SER A 1 103 ? 12.078 9.252 -1.524 1.00 41.69 103 SER A N 1
ATOM 822 C CA . SER A 1 103 ? 12.150 10.192 -0.402 1.00 41.69 103 SER A CA 1
ATOM 823 C C . SER A 1 103 ? 10.924 11.101 -0.371 1.00 41.69 103 SER A C 1
ATOM 825 O O . SER A 1 103 ? 10.820 12.028 -1.166 1.00 41.69 103 SER A O 1
ATOM 827 N N . CYS A 1 104 ? 10.041 10.797 0.585 1.00 35.09 104 CYS A N 1
ATOM 828 C CA . CYS A 1 104 ? 9.065 11.656 1.258 1.00 35.09 104 CYS A CA 1
ATOM 829 C C . CYS A 1 104 ? 8.337 12.718 0.413 1.00 35.09 104 CYS A C 1
ATOM 831 O O . CYS A 1 104 ? 8.834 13.829 0.256 1.00 35.09 104 CYS A O 1
ATOM 833 N N . ASP A 1 105 ? 7.071 12.449 0.090 1.00 34.81 105 ASP A N 1
ATOM 834 C CA . ASP A 1 105 ? 5.998 13.315 0.582 1.00 34.81 105 ASP A CA 1
ATOM 835 C C . ASP A 1 105 ? 4.721 12.497 0.840 1.00 34.81 105 ASP A C 1
ATOM 837 O O . ASP A 1 105 ? 4.541 11.400 0.308 1.00 34.81 105 ASP A O 1
ATOM 841 N N . LYS A 1 106 ? 3.898 12.979 1.769 1.00 37.91 106 LYS A N 1
ATOM 842 C CA . LYS A 1 106 ? 2.799 12.240 2.414 1.00 37.91 106 LYS A CA 1
ATOM 843 C C . LYS A 1 106 ? 1.869 11.552 1.402 1.00 37.91 106 LYS A C 1
ATOM 845 O O . LYS A 1 106 ? 1.162 12.224 0.662 1.00 37.91 106 LYS A O 1
ATOM 850 N N . GLY A 1 107 ? 1.813 10.220 1.457 1.00 43.88 107 GLY A N 1
ATOM 851 C CA . GLY A 1 107 ? 0.791 9.406 0.788 1.00 43.88 107 GLY A CA 1
ATOM 852 C C . GLY A 1 107 ? 1.290 8.454 -0.299 1.00 43.88 107 GLY A C 1
ATOM 853 O O . GLY A 1 107 ? 0.483 7.666 -0.776 1.00 43.88 107 GLY A O 1
ATOM 854 N N . HIS A 1 108 ? 2.577 8.484 -0.664 1.00 42.34 108 HIS A N 1
ATOM 855 C CA . HIS A 1 108 ? 3.120 7.587 -1.686 1.00 42.34 108 HIS A CA 1
ATOM 856 C C . HIS A 1 108 ? 4.313 6.765 -1.185 1.00 42.34 108 HIS A C 1
ATOM 858 O O . HIS A 1 108 ? 5.296 7.355 -0.727 1.00 42.34 108 HIS A O 1
ATOM 864 N N . PRO A 1 109 ? 4.253 5.426 -1.297 1.00 42.22 109 PRO A N 1
ATOM 865 C CA . PRO A 1 109 ? 5.354 4.562 -0.937 1.00 42.22 109 PRO A CA 1
ATOM 866 C C . PRO A 1 109 ? 6.553 4.788 -1.881 1.00 42.22 109 PRO A C 1
ATOM 868 O O . PRO A 1 109 ? 6.405 4.614 -3.095 1.00 42.22 109 PRO A O 1
ATOM 871 N N . PRO A 1 110 ? 7.742 5.192 -1.401 1.00 51.59 110 PRO A N 1
ATOM 872 C CA . PRO A 1 110 ? 9.016 5.095 -2.106 1.00 51.59 110 PRO A CA 1
ATOM 873 C C . PRO A 1 110 ? 9.255 3.729 -2.772 1.00 51.59 110 PRO A C 1
ATOM 875 O O . PRO A 1 110 ? 9.669 2.793 -2.102 1.00 51.59 110 PRO A O 1
ATOM 878 N N . GLN A 1 111 ? 9.041 3.574 -4.083 1.00 68.06 111 GLN A N 1
ATOM 879 C CA . GLN A 1 111 ? 8.769 2.229 -4.630 1.00 68.06 111 GLN A CA 1
ATOM 880 C C . GLN A 1 111 ? 9.909 1.219 -4.455 1.00 68.06 111 GLN A C 1
ATOM 882 O O . GLN A 1 111 ? 9.645 0.063 -4.136 1.00 68.06 111 GLN A O 1
ATOM 887 N N . LEU A 1 112 ? 11.175 1.628 -4.592 1.00 78.19 112 LEU A N 1
ATOM 888 C CA . LEU A 1 112 ? 12.301 0.709 -4.383 1.00 78.19 112 LEU A CA 1
ATOM 889 C C . LEU A 1 112 ? 12.584 0.452 -2.902 1.00 78.19 112 LEU A C 1
ATOM 891 O O . LEU A 1 112 ? 12.686 -0.698 -2.473 1.00 78.19 112 LEU A O 1
ATOM 895 N N . LYS A 1 113 ? 12.723 1.521 -2.113 1.00 81.12 113 LYS A N 1
ATOM 896 C CA . LYS A 1 113 ? 13.047 1.414 -0.687 1.00 81.12 113 LYS A CA 1
ATOM 897 C C . LYS A 1 113 ? 11.909 0.776 0.103 1.00 81.12 113 LYS A C 1
ATOM 899 O O . LYS A 1 113 ? 12.161 -0.080 0.944 1.00 81.12 113 LYS A O 1
ATOM 904 N N . GLU A 1 114 ? 10.669 1.164 -0.160 1.00 79.81 114 GLU A N 1
ATOM 905 C CA . GLU A 1 114 ? 9.517 0.587 0.520 1.00 79.81 114 GLU A CA 1
ATOM 906 C C . GLU A 1 114 ? 9.180 -0.815 0.064 1.00 79.81 114 GLU A C 1
ATOM 908 O O . GLU A 1 114 ? 8.779 -1.593 0.917 1.00 79.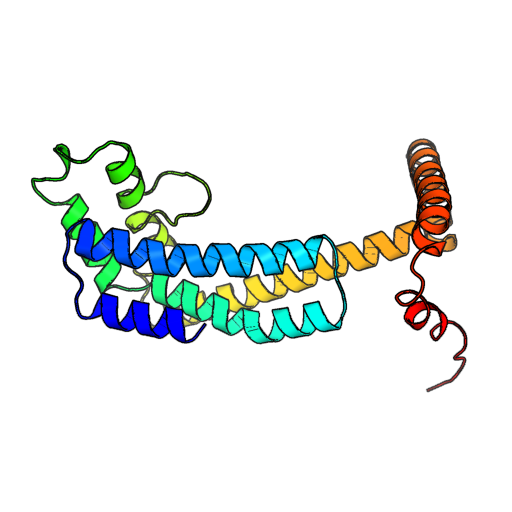81 114 GLU A O 1
ATOM 913 N N . ALA A 1 115 ? 9.426 -1.210 -1.187 1.00 83.50 115 ALA A N 1
ATOM 914 C CA . ALA A 1 115 ? 9.300 -2.624 -1.536 1.00 83.50 115 ALA A CA 1
ATOM 915 C C . ALA A 1 115 ? 10.245 -3.493 -0.687 1.00 83.50 115 ALA A C 1
ATOM 917 O O . ALA A 1 115 ? 9.847 -4.539 -0.175 1.00 83.50 115 ALA A O 1
ATOM 918 N N . ILE A 1 116 ? 11.478 -3.025 -0.453 1.00 85.62 116 ILE A N 1
ATOM 919 C CA . ILE A 1 116 ? 12.431 -3.698 0.444 1.00 85.62 116 IL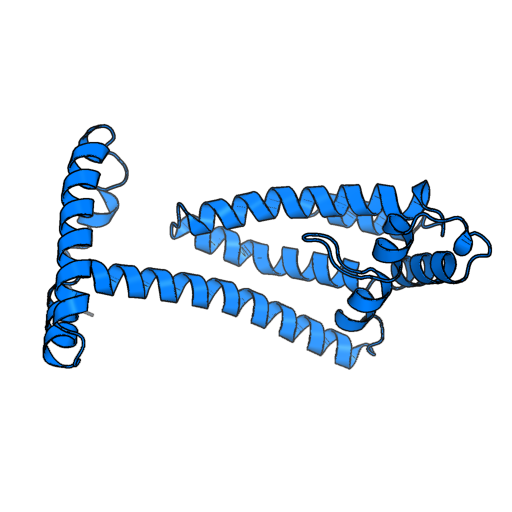E A CA 1
ATOM 920 C C . ILE A 1 116 ? 11.905 -3.720 1.886 1.00 85.62 116 ILE A C 1
ATOM 922 O O . ILE A 1 116 ? 11.924 -4.777 2.514 1.00 85.62 116 ILE A O 1
ATOM 926 N N . LEU A 1 117 ? 11.401 -2.595 2.406 1.00 86.56 117 LEU A N 1
ATOM 927 C CA . LEU A 1 117 ? 10.830 -2.526 3.762 1.00 86.56 117 LEU A CA 1
ATOM 928 C C . LEU A 1 117 ? 9.554 -3.368 3.921 1.00 86.56 117 LEU A C 1
ATOM 930 O O . LEU A 1 117 ? 9.297 -3.882 5.006 1.00 86.56 117 LEU A O 1
ATOM 934 N N . ASN A 1 118 ? 8.798 -3.551 2.841 1.00 86.31 118 ASN A N 1
ATOM 935 C CA . ASN A 1 118 ? 7.636 -4.430 2.770 1.00 86.31 118 ASN A CA 1
ATOM 936 C C . ASN A 1 118 ? 8.026 -5.899 2.579 1.00 86.31 118 ASN A C 1
ATOM 938 O O . ASN A 1 118 ? 7.150 -6.756 2.574 1.00 86.31 118 ASN A O 1
ATOM 942 N N . GLY A 1 119 ? 9.315 -6.214 2.445 1.00 86.81 119 GLY A N 1
ATOM 943 C CA . GLY A 1 119 ? 9.800 -7.586 2.388 1.00 86.81 119 GLY A CA 1
ATOM 944 C C . GLY A 1 119 ? 9.767 -8.223 0.999 1.00 86.81 119 GLY A C 1
ATOM 945 O O . GLY A 1 119 ? 9.710 -9.446 0.910 1.00 86.81 119 GLY A O 1
ATOM 946 N N . VAL A 1 120 ? 9.844 -7.443 -0.090 1.00 87.81 120 VAL A N 1
ATOM 947 C CA . VAL A 1 120 ? 9.960 -7.985 -1.467 1.00 87.81 120 VAL A CA 1
ATOM 948 C C . VAL A 1 120 ? 11.162 -8.929 -1.637 1.00 87.81 120 VAL A C 1
ATOM 950 O O . VAL A 1 120 ? 11.139 -9.832 -2.476 1.00 87.81 120 VAL A O 1
ATOM 953 N N . SER A 1 121 ? 12.203 -8.720 -0.825 1.00 87.00 121 SER A N 1
ATOM 954 C CA . SER A 1 121 ? 13.453 -9.485 -0.823 1.00 87.00 121 SER A CA 1
ATOM 955 C C . SER A 1 121 ? 13.456 -10.679 0.138 1.00 87.00 121 SER A C 1
ATOM 957 O O . SER A 1 121 ? 14.471 -11.362 0.207 1.00 87.00 121 SER A O 1
ATOM 959 N N . LEU A 1 122 ? 12.386 -10.901 0.911 1.00 88.75 122 LEU A N 1
ATOM 960 C CA . LEU A 1 122 ? 12.305 -12.017 1.859 1.00 88.75 122 LEU A CA 1
ATOM 961 C C . LEU A 1 122 ? 12.008 -13.337 1.135 1.00 88.75 122 LEU A C 1
ATOM 963 O O . LEU A 1 122 ? 11.267 -13.360 0.146 1.00 88.75 122 LEU A O 1
ATOM 967 N N . GLU A 1 123 ? 12.544 -14.433 1.674 1.00 87.62 123 GLU A N 1
ATOM 968 C CA . GLU A 1 123 ? 12.191 -15.795 1.260 1.00 87.62 123 GLU A CA 1
ATOM 969 C C . GLU A 1 123 ? 10.771 -16.165 1.727 1.00 87.62 123 GLU A C 1
ATOM 971 O O . GLU A 1 123 ? 10.169 -15.484 2.561 1.00 87.62 123 GLU A O 1
ATOM 976 N N . ASP A 1 124 ? 10.191 -17.226 1.162 1.00 86.31 124 ASP A N 1
ATOM 977 C CA . ASP A 1 124 ? 8.760 -17.528 1.315 1.00 86.31 124 ASP A CA 1
ATOM 978 C C . ASP A 1 124 ? 8.308 -17.733 2.771 1.00 86.31 124 ASP A C 1
ATOM 980 O O . ASP A 1 124 ? 7.242 -17.248 3.158 1.00 86.31 124 ASP A O 1
ATOM 984 N N . ASP A 1 125 ? 9.108 -18.401 3.601 1.00 88.81 125 ASP A N 1
ATOM 985 C CA . ASP A 1 125 ? 8.803 -18.646 5.013 1.00 88.81 125 ASP A CA 1
ATOM 986 C C . ASP A 1 125 ? 8.896 -17.365 5.859 1.00 88.81 125 ASP A C 1
ATOM 988 O O . ASP A 1 125 ? 7.997 -17.061 6.656 1.00 88.81 125 ASP A O 1
ATOM 992 N N . GLU A 1 126 ? 9.940 -16.565 5.640 1.00 90.38 126 GLU A N 1
ATOM 993 C CA . GLU A 1 126 ? 10.117 -15.263 6.284 1.00 90.38 126 GLU A CA 1
ATOM 994 C C . GLU A 1 126 ? 9.026 -14.271 5.865 1.00 90.38 126 GLU A C 1
ATOM 996 O O . GLU A 1 126 ? 8.506 -13.526 6.701 1.00 90.38 126 GLU A O 1
ATOM 1001 N N . ARG A 1 127 ? 8.613 -14.306 4.596 1.00 88.94 127 ARG A N 1
ATOM 1002 C CA . ARG A 1 127 ? 7.549 -13.465 4.041 1.00 88.94 127 ARG A CA 1
ATOM 1003 C C . ARG A 1 127 ? 6.182 -13.805 4.625 1.00 88.94 127 ARG A C 1
ATOM 1005 O O . ARG A 1 127 ? 5.445 -12.898 5.010 1.00 88.94 127 ARG A O 1
ATOM 1012 N N . VAL A 1 128 ? 5.849 -15.089 4.773 1.00 91.56 128 VAL A N 1
ATOM 1013 C CA . VAL A 1 128 ? 4.608 -15.512 5.451 1.00 91.56 128 VAL A CA 1
ATOM 1014 C C . VAL A 1 128 ? 4.585 -15.001 6.892 1.00 91.56 128 VAL A C 1
ATOM 1016 O O . VAL A 1 128 ? 3.575 -14.453 7.348 1.00 91.56 128 VAL A O 1
ATOM 1019 N N . ARG A 1 129 ? 5.709 -15.125 7.608 1.00 93.56 129 ARG A N 1
ATOM 1020 C CA . ARG A 1 129 ? 5.829 -14.615 8.978 1.00 93.56 129 ARG A CA 1
ATOM 1021 C C . ARG A 1 129 ? 5.692 -13.094 9.032 1.00 93.56 129 ARG A C 1
ATOM 1023 O O . ARG A 1 129 ? 4.962 -12.592 9.887 1.00 93.56 129 ARG A O 1
ATOM 1030 N N . PHE A 1 130 ? 6.355 -12.370 8.133 1.00 93.62 130 PHE A N 1
ATOM 1031 C CA . PHE A 1 130 ? 6.259 -10.915 8.032 1.00 93.62 130 PHE A CA 1
ATOM 1032 C C . PHE A 1 130 ? 4.810 -10.473 7.805 1.00 93.62 130 PHE A C 1
ATOM 1034 O O . PHE A 1 130 ? 4.295 -9.650 8.560 1.00 93.62 130 PHE A O 1
ATOM 1041 N N . ASN A 1 131 ? 4.114 -11.097 6.853 1.00 92.75 131 ASN A N 1
ATOM 1042 C CA . ASN A 1 131 ? 2.719 -10.784 6.547 1.00 92.75 131 ASN A CA 1
ATOM 1043 C C . ASN A 1 131 ? 1.814 -11.015 7.760 1.00 92.75 131 ASN A C 1
ATOM 1045 O O . ASN A 1 131 ? 0.959 -10.184 8.066 1.00 92.75 131 ASN A O 1
ATOM 1049 N N . LYS A 1 132 ? 2.043 -12.097 8.515 1.00 92.94 132 LYS A N 1
ATOM 1050 C CA . LYS A 1 132 ? 1.289 -12.350 9.747 1.00 92.94 132 LYS A CA 1
ATOM 1051 C C . LYS A 1 132 ? 1.531 -11.276 10.810 1.00 92.94 132 LYS A C 1
ATOM 1053 O O . LYS A 1 132 ? 0.583 -10.881 11.486 1.00 92.94 132 LYS A O 1
ATOM 1058 N N . ILE A 1 133 ? 2.767 -10.799 10.954 1.00 92.75 133 ILE A N 1
ATOM 1059 C CA . ILE A 1 133 ? 3.107 -9.721 11.893 1.00 92.75 133 ILE A CA 1
ATOM 1060 C C . ILE A 1 133 ? 2.411 -8.419 11.491 1.00 92.75 133 ILE A C 1
ATOM 1062 O O . ILE A 1 133 ? 1.808 -7.780 12.348 1.00 92.75 133 ILE A O 1
ATOM 1066 N N . GLN A 1 134 ? 2.438 -8.055 10.207 1.00 92.31 134 GLN A N 1
ATOM 1067 C CA . GLN A 1 134 ? 1.791 -6.838 9.701 1.00 92.31 134 GLN A CA 1
ATOM 1068 C C . GLN A 1 134 ? 0.274 -6.859 9.925 1.00 92.31 134 GLN A C 1
ATOM 1070 O O . GLN A 1 134 ? -0.297 -5.881 10.403 1.00 92.31 134 GLN A O 1
ATOM 1075 N N . GLN A 1 135 ? -0.363 -8.007 9.688 1.00 90.56 135 GLN A N 1
ATOM 1076 C CA . GLN A 1 135 ? -1.783 -8.222 9.980 1.00 90.56 135 GLN A CA 1
ATOM 1077 C C . GLN A 1 135 ? -2.109 -8.010 11.465 1.00 90.56 135 GLN A C 1
ATOM 1079 O O . GLN A 1 135 ? -3.018 -7.259 11.814 1.00 90.56 135 GLN A O 1
ATOM 1084 N N . VAL A 1 136 ? -1.335 -8.630 12.362 1.00 89.81 136 VAL A N 1
ATOM 1085 C CA . VAL A 1 136 ? -1.542 -8.485 13.812 1.00 89.81 136 VAL A CA 1
ATOM 1086 C C . VAL A 1 136 ? -1.289 -7.046 14.268 1.00 89.81 136 VAL A C 1
ATOM 1088 O O . VAL A 1 136 ? -2.073 -6.508 15.043 1.00 89.81 136 VAL A O 1
ATOM 1091 N N . ALA A 1 137 ? -0.236 -6.395 13.769 1.00 89.44 137 ALA A N 1
ATOM 1092 C CA . ALA A 1 137 ? 0.072 -5.005 14.098 1.00 89.44 137 ALA A CA 1
ATOM 1093 C C . ALA A 1 137 ? -1.058 -4.050 13.680 1.00 89.44 137 ALA A C 1
ATOM 1095 O O . ALA A 1 137 ? -1.418 -3.149 14.439 1.00 89.44 137 ALA A O 1
ATOM 1096 N N . ALA A 1 138 ? -1.650 -4.271 12.504 1.00 86.00 138 ALA A N 1
ATOM 1097 C CA . ALA A 1 138 ? -2.753 -3.469 11.995 1.00 86.00 138 ALA A CA 1
ATOM 1098 C C . ALA A 1 138 ? -4.032 -3.606 12.837 1.00 86.00 138 ALA A C 1
ATOM 1100 O O . ALA A 1 138 ? -4.723 -2.607 13.040 1.00 86.00 138 ALA A O 1
ATOM 1101 N N . LEU A 1 139 ? -4.328 -4.807 13.346 1.00 82.31 139 LEU A N 1
ATOM 1102 C CA . LEU A 1 139 ? -5.441 -5.041 14.273 1.00 82.31 139 LEU A CA 1
ATOM 1103 C C . LEU A 1 139 ? -5.182 -4.378 15.631 1.00 82.31 139 LEU A C 1
ATOM 1105 O O . LEU A 1 139 ? -5.995 -3.580 16.088 1.00 82.31 139 LEU A O 1
ATOM 1109 N N . ILE A 1 140 ? -3.994 -4.591 16.212 1.00 82.69 140 ILE A N 1
ATOM 1110 C CA . ILE A 1 140 ? -3.601 -3.961 17.483 1.00 82.69 140 ILE A CA 1
ATOM 1111 C C . ILE A 1 140 ? -3.713 -2.434 17.398 1.00 82.69 140 ILE A C 1
ATOM 1113 O O . ILE A 1 140 ? -4.164 -1.790 18.343 1.00 82.69 140 ILE A O 1
ATOM 1117 N N . HIS A 1 141 ? -3.319 -1.830 16.275 1.00 77.81 141 HIS A N 1
ATOM 1118 C CA . HIS A 1 141 ? -3.444 -0.387 16.080 1.00 77.81 141 HIS A CA 1
ATOM 1119 C C . HIS A 1 141 ? -4.905 0.093 16.161 1.00 77.81 141 HIS A C 1
ATOM 1121 O O . HIS A 1 141 ? -5.186 1.124 16.781 1.00 77.81 141 HIS A O 1
ATOM 1127 N N . VAL A 1 142 ? -5.841 -0.645 15.551 1.00 78.81 142 VAL A N 1
ATOM 1128 C CA . VAL A 1 142 ? -7.278 -0.339 15.625 1.00 78.81 142 VAL A CA 1
ATOM 1129 C C . VAL A 1 142 ? -7.769 -0.449 17.069 1.00 78.81 142 VAL A C 1
ATOM 1131 O O . VAL A 1 142 ? -8.349 0.523 17.566 1.00 78.81 142 VAL A O 1
ATOM 1134 N N . ASP A 1 143 ? -7.440 -1.550 17.747 1.00 77.06 143 ASP A N 1
ATOM 1135 C CA . ASP A 1 143 ? -7.858 -1.845 19.121 1.00 77.06 143 ASP A CA 1
ATOM 1136 C C . ASP A 1 143 ? -7.350 -0.804 20.118 1.00 77.06 143 ASP A C 1
ATOM 1138 O O . ASP A 1 143 ? -8.118 -0.251 20.906 1.00 77.06 143 ASP A O 1
ATOM 1142 N N . VAL A 1 144 ? -6.052 -0.488 20.072 1.00 77.62 144 VAL A N 1
ATOM 1143 C CA . VAL A 1 144 ? -5.428 0.489 20.975 1.00 77.62 144 VAL A CA 1
ATOM 1144 C C . VAL A 1 144 ? -6.055 1.867 20.787 1.00 77.62 144 VAL A C 1
ATOM 1146 O O . VAL A 1 144 ? -6.367 2.538 21.771 1.00 77.62 144 VAL A O 1
ATOM 1149 N N . SER A 1 145 ? -6.296 2.285 19.540 1.00 74.25 145 SER A N 1
ATOM 1150 C CA . SER A 1 145 ? -6.980 3.548 19.248 1.00 74.25 145 SER A CA 1
ATOM 1151 C C . SER A 1 145 ? -8.381 3.597 19.874 1.00 74.25 145 SER A C 1
ATOM 1153 O O . SER A 1 145 ? -8.753 4.619 20.453 1.00 74.25 145 SER A O 1
ATOM 1155 N N . CYS A 1 146 ? -9.137 2.501 19.806 1.00 74.62 146 CYS A N 1
ATOM 1156 C CA . CYS A 1 146 ? -10.480 2.416 20.377 1.00 74.62 146 CYS A CA 1
ATOM 1157 C C . CYS A 1 146 ? -10.456 2.376 21.914 1.00 74.62 146 CYS A C 1
ATOM 1159 O O . CYS A 1 146 ? -11.189 3.129 22.556 1.00 74.62 146 CYS A O 1
ATOM 1161 N N . LEU A 1 147 ? -9.560 1.584 22.510 1.00 76.69 147 LEU A N 1
ATOM 1162 C CA . LEU A 1 147 ? -9.379 1.498 23.963 1.00 76.69 147 LEU A CA 1
ATOM 1163 C C . LEU A 1 147 ? -9.001 2.849 24.577 1.00 76.69 147 LEU A C 1
ATOM 1165 O O . LEU A 1 147 ? -9.541 3.224 25.620 1.00 76.69 147 LEU A O 1
ATOM 1169 N N . LEU A 1 148 ? -8.104 3.600 23.930 1.00 75.06 148 LEU A N 1
ATOM 1170 C CA . LEU A 1 148 ? -7.720 4.938 24.382 1.00 75.06 148 LEU A CA 1
ATOM 1171 C C . LEU A 1 148 ? -8.907 5.906 24.352 1.00 75.06 148 LEU A C 1
ATOM 1173 O O . LEU A 1 148 ? -9.091 6.663 25.306 1.00 75.06 148 LEU A O 1
ATOM 1177 N N . LEU A 1 149 ? -9.742 5.853 23.309 1.00 73.75 149 LEU A N 1
ATOM 1178 C CA . LEU A 1 149 ? -10.949 6.673 23.222 1.00 73.75 149 LEU A CA 1
ATOM 1179 C C . LEU A 1 149 ? -11.961 6.302 24.316 1.00 73.75 149 LEU A C 1
ATOM 1181 O O . LEU A 1 149 ? -12.496 7.188 24.985 1.00 73.75 149 LEU A O 1
ATOM 1185 N N . HIS A 1 150 ? -12.190 5.008 24.561 1.00 70.56 150 HIS A N 1
ATOM 1186 C CA . HIS A 1 150 ? -13.076 4.552 25.640 1.00 70.56 150 HIS A CA 1
ATOM 1187 C C . HIS A 1 150 ? -12.572 4.962 27.019 1.00 70.56 150 HIS A C 1
ATOM 1189 O O . HIS A 1 150 ? -13.366 5.419 27.843 1.00 70.56 150 HIS A O 1
ATOM 1195 N N . LEU A 1 151 ? -11.271 4.821 27.280 1.00 71.94 151 LEU A N 1
ATOM 1196 C CA . LEU A 1 151 ? -10.667 5.241 28.541 1.00 71.94 151 LEU A CA 1
ATOM 1197 C C . LEU A 1 151 ? -10.798 6.753 28.725 1.00 71.94 151 LEU A C 1
ATOM 1199 O O . LEU A 1 151 ? -11.215 7.199 29.791 1.00 71.94 151 LEU A O 1
ATOM 1203 N N . PHE A 1 152 ? -10.507 7.533 27.684 1.00 73.12 152 PHE A N 1
ATOM 1204 C CA . PHE A 1 152 ? -10.668 8.983 27.704 1.00 73.12 152 PHE A CA 1
ATOM 1205 C C . PHE A 1 152 ? -12.115 9.379 28.015 1.00 73.12 152 PHE A C 1
ATOM 1207 O O . PHE A 1 152 ? -12.354 10.164 28.929 1.00 73.12 152 PHE A O 1
ATOM 1214 N N . MET A 1 153 ? -13.098 8.764 27.352 1.00 70.62 153 MET A N 1
ATOM 1215 C CA . MET A 1 153 ? -14.513 9.006 27.643 1.00 70.62 153 MET A CA 1
ATOM 1216 C C . MET A 1 153 ? -14.886 8.609 29.079 1.00 70.62 153 MET A C 1
ATOM 1218 O O . MET A 1 153 ? -15.553 9.378 29.765 1.00 70.62 153 MET A O 1
ATOM 1222 N N . LYS A 1 154 ? -14.412 7.471 29.599 1.00 67.56 154 LYS A N 1
ATOM 1223 C CA . LYS A 1 154 ? -14.641 7.098 31.009 1.00 67.56 154 LYS A CA 1
ATOM 1224 C C . LYS A 1 154 ? -14.030 8.109 31.983 1.00 67.56 154 LYS A C 1
ATOM 1226 O O . LYS A 1 154 ? -14.680 8.452 32.965 1.00 67.56 154 LYS A O 1
ATOM 1231 N N . LEU A 1 155 ? -12.829 8.618 31.703 1.00 68.38 155 LEU A N 1
ATOM 1232 C CA . LEU A 1 155 ? -12.166 9.643 32.516 1.00 68.38 155 LEU A CA 1
ATOM 1233 C C . LEU A 1 155 ? -12.914 10.981 32.511 1.00 68.38 155 LEU A C 1
ATOM 1235 O O . LEU A 1 155 ? -12.933 11.671 33.526 1.00 68.38 155 LEU A O 1
ATOM 1239 N N . LEU A 1 156 ? -13.524 11.349 31.382 1.00 66.75 156 LEU A N 1
ATOM 1240 C CA . LEU A 1 156 ? -14.284 12.593 31.259 1.00 66.75 156 LEU A CA 1
ATOM 1241 C C . LEU A 1 156 ? -15.691 12.522 31.862 1.00 66.75 156 LEU A C 1
ATOM 1243 O O . LEU A 1 156 ? -16.229 13.555 32.258 1.00 66.75 156 LEU A O 1
ATOM 1247 N N . TYR A 1 157 ? -16.309 11.338 31.882 1.00 64.19 157 TYR A N 1
ATOM 1248 C CA . TYR A 1 157 ? -17.725 11.181 32.233 1.00 64.19 157 TYR A CA 1
ATOM 1249 C C . TYR A 1 157 ? -17.974 10.492 33.578 1.00 64.19 157 TYR A C 1
ATOM 1251 O O . TYR A 1 157 ? -19.110 10.533 34.050 1.00 64.19 157 TYR A O 1
ATOM 1259 N N . ASN A 1 158 ? -16.962 9.879 34.200 1.00 65.69 158 ASN A N 1
ATOM 1260 C CA . ASN A 1 158 ? -17.106 9.232 35.499 1.00 65.69 158 ASN A CA 1
ATOM 1261 C C . ASN A 1 158 ? -16.526 10.105 36.625 1.00 65.69 158 ASN A C 1
ATOM 1263 O O . ASN A 1 158 ? -15.309 10.204 36.802 1.00 65.69 158 ASN A O 1
ATOM 1267 N N . ASP A 1 159 ? -17.426 10.715 37.398 1.00 60.41 159 ASP A N 1
ATOM 1268 C CA . ASP A 1 159 ? -17.083 11.615 38.499 1.00 60.41 159 ASP A CA 1
ATOM 1269 C C . ASP A 1 159 ? -16.266 10.928 39.601 1.00 60.41 159 ASP A C 1
ATOM 1271 O O . ASP A 1 159 ? -15.396 11.570 40.186 1.00 60.41 159 ASP A O 1
ATOM 1275 N N . GLU A 1 160 ? -16.475 9.632 39.857 1.00 64.19 160 GLU A N 1
ATOM 1276 C CA . GLU A 1 160 ? -15.704 8.889 40.862 1.00 64.19 160 GLU A CA 1
ATOM 1277 C C . GLU A 1 160 ? -14.238 8.739 40.443 1.00 64.19 160 GLU A C 1
ATOM 1279 O O . GLU A 1 160 ? -13.326 8.965 41.240 1.00 64.19 160 GLU A O 1
ATOM 1284 N N . VAL A 1 161 ? -13.993 8.426 39.168 1.00 60.59 161 VAL A N 1
ATOM 1285 C CA . VAL A 1 161 ? -12.633 8.284 38.626 1.00 60.59 161 VAL A CA 1
ATOM 1286 C C . VAL A 1 161 ? -11.932 9.642 38.582 1.00 60.59 161 VAL A C 1
ATOM 1288 O O . VAL A 1 161 ? -10.763 9.752 38.966 1.00 60.59 161 VAL A O 1
ATOM 1291 N N . ALA A 1 162 ? -12.656 10.697 38.195 1.00 58.78 162 ALA A N 1
ATOM 1292 C CA . ALA A 1 162 ? -12.155 12.063 38.268 1.00 58.78 162 ALA A CA 1
ATOM 1293 C C . ALA A 1 162 ? -11.767 12.444 39.708 1.00 58.78 162 ALA A C 1
ATOM 1295 O O . ALA A 1 162 ? -10.726 13.070 39.906 1.00 58.78 162 ALA A O 1
ATOM 1296 N N . HIS A 1 163 ? -12.549 12.021 40.709 1.00 58.50 163 HIS A N 1
ATOM 1297 C CA . HIS A 1 163 ? -12.290 12.275 42.129 1.00 58.50 163 HIS A CA 1
ATOM 1298 C C . HIS A 1 163 ? -11.046 11.531 42.651 1.00 58.50 163 HIS A C 1
ATOM 1300 O O . HIS A 1 163 ? -10.247 12.102 43.395 1.00 58.50 163 HIS A O 1
ATOM 1306 N N . VAL A 1 164 ? -10.826 10.280 42.230 1.00 63.28 164 VAL A N 1
ATOM 1307 C CA . VAL A 1 164 ? -9.641 9.484 42.614 1.00 63.28 164 VAL A CA 1
ATOM 1308 C C . VAL A 1 164 ? -8.350 10.065 42.027 1.00 63.28 164 VAL A C 1
ATOM 1310 O O . VAL A 1 164 ? -7.337 10.135 42.727 1.00 63.28 164 VAL A O 1
ATOM 1313 N N . ILE A 1 165 ? -8.373 10.528 40.773 1.00 59.75 165 ILE A N 1
ATOM 1314 C CA . ILE A 1 165 ? -7.219 11.186 40.130 1.00 59.75 165 ILE A CA 1
ATOM 1315 C C . ILE A 1 165 ? -6.932 12.540 40.783 1.00 59.75 165 ILE A C 1
ATOM 1317 O O . ILE A 1 165 ? -5.768 12.886 41.010 1.00 59.75 165 ILE A O 1
ATOM 1321 N N . TYR A 1 166 ? -7.989 13.277 41.135 1.00 57.53 166 TYR A N 1
ATOM 1322 C CA . TYR A 1 166 ? -7.889 14.553 41.837 1.00 57.53 166 TYR A CA 1
ATOM 1323 C C . TYR A 1 166 ? -7.160 14.430 43.176 1.00 57.53 166 TYR A C 1
ATOM 1325 O O . TYR A 1 166 ? -6.358 15.292 43.524 1.00 57.53 166 TYR A O 1
ATOM 1333 N N . HIS A 1 167 ? -7.415 13.349 43.916 1.00 57.91 167 HIS A N 1
ATOM 1334 C CA . HIS A 1 167 ? -6.818 13.131 45.230 1.00 57.91 167 HIS A CA 1
ATOM 1335 C C . HIS A 1 167 ? -5.420 12.493 45.198 1.00 57.91 167 HIS A C 1
ATOM 1337 O O . HIS A 1 167 ? -4.668 12.6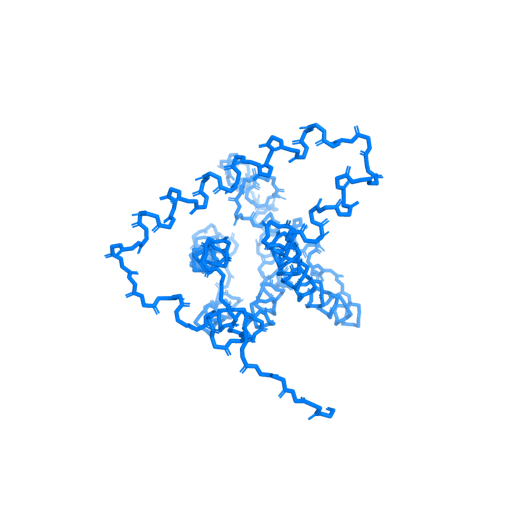80 46.150 1.00 57.91 167 HIS A O 1
ATOM 1343 N N . ASN A 1 168 ? -5.048 11.776 44.130 1.00 58.50 168 ASN A N 1
ATOM 1344 C CA . ASN A 1 168 ? -3.785 11.022 44.066 1.00 58.50 168 ASN A CA 1
ATOM 1345 C C . ASN A 1 168 ? -2.684 11.652 43.196 1.00 58.50 168 ASN A C 1
ATOM 1347 O O . ASN A 1 168 ? -1.595 11.087 43.098 1.00 58.50 168 ASN A O 1
ATOM 1351 N N . THR A 1 169 ? -2.914 12.807 42.562 1.00 57.19 169 THR A N 1
ATOM 1352 C CA . THR A 1 169 ? -1.907 13.448 41.698 1.00 57.19 169 THR A CA 1
ATOM 1353 C C . THR A 1 169 ? -1.570 14.872 42.147 1.00 57.19 169 THR A C 1
ATOM 1355 O O . THR A 1 169 ? -2.445 15.660 42.494 1.00 57.19 169 THR A O 1
ATOM 1358 N N . HIS A 1 170 ? -0.288 15.255 42.058 1.00 57.53 170 HIS A N 1
ATOM 1359 C CA . HIS A 1 170 ? 0.187 16.639 42.263 1.00 57.53 170 HIS A CA 1
ATOM 1360 C C . HIS A 1 170 ? -0.356 17.644 41.213 1.00 57.53 170 HIS A C 1
ATOM 1362 O O . HIS A 1 170 ? -0.022 18.825 41.250 1.00 57.53 170 HIS A O 1
ATOM 1368 N N . PHE A 1 171 ? -1.207 17.192 40.283 1.00 54.31 171 PHE A N 1
ATOM 1369 C CA . PHE A 1 171 ? -1.803 17.964 39.188 1.00 54.31 171 PHE A CA 1
ATOM 1370 C C . PHE A 1 171 ? -3.286 18.310 39.416 1.00 54.31 171 PHE A C 1
ATOM 1372 O O . PHE A 1 171 ? -3.972 18.723 38.478 1.00 54.31 171 PHE A O 1
ATOM 1379 N N . ALA A 1 172 ? -3.788 18.186 40.651 1.00 56.03 172 ALA A N 1
ATOM 1380 C CA . ALA A 1 172 ? -5.185 18.452 41.008 1.00 56.03 172 ALA A CA 1
ATOM 1381 C C . ALA A 1 172 ? -5.710 19.804 40.477 1.00 56.03 172 ALA A C 1
ATOM 1383 O O . ALA A 1 172 ? -6.831 19.889 39.978 1.00 56.03 172 ALA A O 1
ATOM 1384 N N . SER A 1 173 ? -4.888 20.860 40.493 1.00 56.91 173 SER A N 1
ATOM 1385 C CA . SER A 1 173 ? -5.262 22.188 39.985 1.00 56.91 173 SER A CA 1
ATOM 1386 C C . SER A 1 173 ? -5.451 22.217 38.461 1.00 56.91 173 SER A C 1
ATOM 1388 O O . SER A 1 173 ? -6.463 22.741 37.994 1.00 56.91 173 SER A O 1
ATOM 1390 N N . ALA A 1 174 ? -4.553 21.605 37.686 1.00 57.88 174 ALA A N 1
ATOM 1391 C CA . ALA A 1 174 ? -4.662 21.507 36.227 1.00 57.88 174 ALA A CA 1
ATOM 1392 C C . ALA A 1 174 ? -5.844 20.617 35.801 1.00 57.88 174 ALA A C 1
ATOM 1394 O O . ALA A 1 174 ? -6.616 20.985 34.911 1.00 57.88 174 ALA A O 1
ATOM 1395 N N . TRP A 1 175 ? -6.053 19.498 36.506 1.00 57.81 175 TRP A N 1
ATOM 1396 C CA . TRP A 1 175 ? -7.206 18.620 36.295 1.00 57.81 175 TRP A CA 1
ATOM 1397 C C . TRP A 1 175 ? -8.526 19.328 36.623 1.00 57.81 175 TRP A C 1
ATOM 1399 O O . TRP A 1 175 ? -9.480 19.225 35.860 1.00 57.81 175 TRP A O 1
ATOM 1409 N N . SER A 1 176 ? -8.575 20.137 37.691 1.00 60.78 176 SER A N 1
ATOM 1410 C CA . SER A 1 176 ? -9.762 20.929 38.058 1.00 60.78 176 SER A CA 1
ATOM 1411 C C . SER A 1 176 ? -10.214 21.883 36.946 1.00 60.78 176 SER A C 1
ATOM 1413 O O . SER A 1 176 ? -11.412 22.110 36.763 1.00 60.78 176 SER A O 1
ATOM 1415 N N . VAL A 1 177 ? -9.256 22.474 36.223 1.00 62.72 177 VAL A N 1
ATOM 1416 C CA . VAL A 1 177 ? -9.508 23.451 35.159 1.00 62.72 177 VAL A CA 1
ATOM 1417 C C . VAL A 1 177 ? -9.971 22.728 33.901 1.00 62.72 177 VAL A C 1
ATOM 1419 O O . VAL A 1 177 ? -11.009 23.099 33.359 1.00 62.72 177 VAL A O 1
ATOM 1422 N N . CYS A 1 178 ? -9.289 21.649 33.501 1.00 59.47 178 CYS A N 1
ATOM 1423 C CA . CYS A 1 178 ? -9.726 20.805 32.385 1.00 59.47 178 CYS A CA 1
ATOM 1424 C C . CYS A 1 178 ? -11.108 20.194 32.635 1.00 59.47 178 CYS A C 1
ATOM 1426 O O . CYS A 1 178 ? -11.986 20.300 31.788 1.00 59.47 178 CYS A O 1
ATOM 1428 N N . HIS A 1 179 ? -11.348 19.622 33.814 1.00 63.19 179 HIS A N 1
ATOM 1429 C CA . HIS A 1 179 ? -12.619 18.978 34.138 1.00 63.19 179 HIS A CA 1
ATOM 1430 C C . HIS A 1 179 ? -13.785 19.979 34.172 1.00 63.19 179 HIS A C 1
ATOM 1432 O O . HIS A 1 179 ? -14.856 19.704 33.632 1.00 63.19 179 HIS A O 1
ATOM 1438 N N . ARG A 1 180 ? -13.586 21.182 34.736 1.00 65.44 180 ARG A N 1
ATOM 1439 C CA . ARG A 1 180 ? -14.600 22.255 34.691 1.00 65.44 180 ARG A CA 1
ATOM 1440 C C . ARG A 1 180 ? -14.836 22.778 33.279 1.00 65.44 180 ARG A C 1
ATOM 1442 O O . ARG A 1 180 ? -15.985 23.018 32.922 1.00 65.44 180 ARG A O 1
ATOM 1449 N N . PHE A 1 181 ? -13.780 22.934 32.485 1.00 66.19 181 PHE A N 1
ATOM 1450 C CA . PHE A 1 181 ? -13.883 23.351 31.088 1.00 66.19 181 PHE A CA 1
ATOM 1451 C C . PHE A 1 181 ? -14.651 22.321 30.253 1.00 66.19 181 PHE A C 1
ATOM 1453 O O . PHE A 1 181 ? -15.567 22.688 29.527 1.00 66.19 181 PHE A O 1
ATOM 1460 N N . ILE A 1 182 ? -14.372 21.030 30.440 1.00 61.88 182 ILE A N 1
ATOM 1461 C CA . ILE A 1 182 ? -15.048 19.932 29.741 1.00 61.88 182 ILE A CA 1
ATOM 1462 C C . ILE A 1 182 ? -16.501 19.782 30.201 1.00 61.88 182 ILE A C 1
ATOM 1464 O O . ILE A 1 182 ? -17.381 19.608 29.365 1.00 61.88 182 ILE A O 1
ATOM 1468 N N . ARG A 1 183 ? -16.800 19.932 31.499 1.00 65.38 183 ARG A N 1
ATOM 1469 C CA . ARG A 1 183 ? -18.190 19.980 31.991 1.00 65.38 183 ARG A CA 1
ATOM 1470 C C . ARG A 1 183 ? -18.968 21.169 31.424 1.00 65.38 183 ARG A C 1
ATOM 1472 O O . ARG A 1 183 ? -20.141 21.017 31.098 1.00 65.38 183 ARG A O 1
ATOM 1479 N N . ARG A 1 184 ? -18.328 22.333 31.284 1.00 64.31 184 ARG A N 1
ATOM 1480 C CA . ARG A 1 184 ? -18.943 23.528 30.688 1.00 64.31 184 ARG A CA 1
ATOM 1481 C C . ARG A 1 184 ? -19.173 23.354 29.188 1.00 64.31 184 ARG A C 1
ATOM 1483 O O . ARG A 1 184 ? -20.280 23.601 28.729 1.00 64.31 184 ARG A O 1
ATOM 1490 N N . LEU A 1 185 ? -18.188 22.818 28.467 1.00 58.19 185 LEU A N 1
ATOM 1491 C CA . LEU A 1 185 ? -18.332 22.413 27.068 1.00 58.19 185 LEU A CA 1
ATOM 1492 C C . LEU A 1 185 ? -19.437 21.377 26.889 1.00 58.19 185 LEU A C 1
ATOM 1494 O O . LEU A 1 185 ? -20.212 21.502 25.959 1.00 58.19 185 LEU A O 1
ATOM 1498 N N . LYS A 1 186 ? -19.561 20.391 27.784 1.00 59.41 186 LYS A N 1
ATOM 1499 C CA . LYS A 1 186 ? -20.652 19.409 27.765 1.00 59.41 186 LYS A CA 1
ATOM 1500 C C . LYS A 1 186 ? -22.012 20.078 27.934 1.00 59.41 186 LYS A C 1
ATOM 1502 O O . LYS A 1 186 ? -22.934 19.705 27.229 1.00 59.41 186 LYS A O 1
ATOM 1507 N N . HIS A 1 187 ? -22.136 21.049 28.836 1.00 57.59 187 HIS A N 1
ATOM 1508 C CA . HIS A 1 187 ? -23.389 21.771 29.058 1.00 57.59 187 HIS A CA 1
ATOM 1509 C C . HIS A 1 187 ? -23.772 22.646 27.854 1.00 57.59 187 HIS A C 1
ATOM 1511 O O . HIS A 1 187 ? -24.947 22.737 27.510 1.00 57.59 187 HIS A O 1
ATOM 1517 N N . GLU A 1 188 ? -22.786 23.251 27.189 1.00 51.94 188 GLU A N 1
ATOM 1518 C CA . GLU A 1 188 ? -23.001 24.031 25.966 1.00 51.94 188 GLU A CA 1
ATOM 1519 C C . GLU A 1 188 ? -23.246 23.135 24.740 1.00 51.94 188 GLU A C 1
ATOM 1521 O O . GLU A 1 188 ? -24.143 23.417 23.955 1.00 51.94 188 GLU A O 1
ATOM 1526 N N . LEU A 1 189 ? -22.543 22.006 24.607 1.00 44.72 189 LEU A N 1
ATOM 1527 C CA . LEU A 1 189 ? -22.769 21.004 23.559 1.00 44.72 189 LEU A CA 1
ATOM 1528 C C . LEU A 1 189 ? -24.120 20.297 23.720 1.00 44.72 189 LEU A C 1
ATOM 1530 O O . LEU A 1 189 ? -24.781 20.066 22.718 1.00 44.72 189 LEU A O 1
ATOM 1534 N N . PHE A 1 190 ? -24.571 20.001 24.945 1.00 44.91 190 PHE A N 1
ATOM 1535 C CA . PHE A 1 190 ? -25.927 19.488 25.187 1.00 44.91 190 PHE A CA 1
ATOM 1536 C C . PHE A 1 190 ? -26.991 20.514 24.784 1.00 44.91 190 PHE A C 1
ATOM 1538 O O . PHE A 1 190 ? -27.934 20.159 24.087 1.00 44.91 190 PHE A O 1
ATOM 1545 N N . ALA A 1 191 ? -26.797 21.791 25.130 1.00 45.91 191 ALA A N 1
ATOM 1546 C CA . ALA A 1 191 ? -27.706 22.865 24.728 1.00 45.91 191 ALA A CA 1
ATOM 1547 C C . ALA A 1 191 ? -27.741 23.092 23.201 1.00 45.91 191 ALA A C 1
ATOM 1549 O O . ALA A 1 191 ? -28.747 23.553 22.669 1.00 45.91 191 ALA A O 1
ATOM 1550 N N . ILE A 1 192 ? -26.657 22.762 22.489 1.00 39.53 192 ILE A N 1
ATOM 1551 C CA . ILE A 1 192 ? -26.582 22.806 21.019 1.00 39.53 192 ILE A CA 1
ATOM 1552 C C . ILE A 1 192 ? -27.197 21.542 20.385 1.00 39.53 192 ILE A C 1
ATOM 1554 O O . ILE A 1 192 ? -27.826 21.628 19.330 1.00 39.53 192 ILE A O 1
ATOM 1558 N N . CYS A 1 193 ? -27.044 20.373 21.014 1.00 33.16 193 CYS A N 1
ATOM 1559 C CA . CYS A 1 193 ? -27.531 19.088 20.501 1.00 33.16 193 CYS A CA 1
ATOM 1560 C C . CYS A 1 193 ? -29.020 18.810 20.780 1.00 33.16 193 CYS A C 1
ATOM 1562 O O . CYS A 1 193 ? -29.600 18.001 20.057 1.00 33.16 193 CYS A O 1
ATOM 1564 N N . ASP A 1 194 ? -29.668 19.521 21.710 1.00 33.72 194 ASP A N 1
ATOM 1565 C CA . ASP A 1 194 ? -31.133 19.478 21.921 1.00 33.72 194 ASP A CA 1
ATOM 1566 C C . ASP A 1 194 ? -31.951 19.894 20.674 1.00 33.72 194 ASP A C 1
ATOM 1568 O O . ASP A 1 194 ? -33.167 19.723 20.624 1.00 33.72 194 ASP A O 1
ATOM 1572 N N . LEU A 1 195 ? -31.299 20.401 19.619 1.00 33.94 195 LEU A N 1
ATOM 1573 C CA . LEU A 1 195 ? -31.920 20.681 18.321 1.00 33.94 195 LEU A CA 1
ATOM 1574 C C . LEU A 1 195 ? -31.944 19.485 17.350 1.00 33.94 195 LEU A C 1
ATOM 1576 O O . LEU A 1 195 ? -32.555 19.607 16.290 1.00 33.94 195 LEU A O 1
ATOM 1580 N N . ARG A 1 196 ? -31.323 18.339 17.674 1.00 34.22 196 ARG A N 1
ATOM 1581 C CA . ARG A 1 196 ? -31.365 17.100 16.863 1.00 34.22 196 ARG A CA 1
ATOM 1582 C C . ARG A 1 196 ? -31.190 15.853 17.749 1.00 34.22 196 ARG A C 1
ATOM 1584 O O . ARG A 1 196 ? -30.179 15.153 17.680 1.00 34.22 196 ARG A O 1
ATOM 1591 N N . CYS A 1 197 ? -32.186 15.594 18.592 1.00 32.19 197 CYS A N 1
ATOM 1592 C CA . CYS A 1 197 ? -32.331 14.334 19.323 1.00 32.19 197 CYS A CA 1
ATOM 1593 C C . CYS A 1 197 ? -32.672 13.186 18.365 1.00 32.19 197 CYS A C 1
ATOM 1595 O O . CYS A 1 197 ? -33.626 13.308 17.613 1.00 32.19 197 CYS A O 1
ATOM 1597 N N . ASP A 1 198 ? -31.851 12.133 18.411 1.00 30.39 198 ASP A N 1
ATOM 1598 C CA . ASP A 1 198 ? -32.152 10.733 18.034 1.00 30.39 198 ASP A CA 1
ATOM 1599 C C . ASP A 1 198 ? -30.950 9.818 18.383 1.00 30.39 198 ASP A C 1
ATOM 1601 O O . ASP A 1 198 ? -31.087 8.612 18.538 1.00 30.39 198 ASP A O 1
ATOM 1605 N N . VAL A 1 199 ? -29.741 10.374 18.573 1.00 39.12 199 VAL A N 1
ATOM 1606 C CA . VAL A 1 199 ? -28.508 9.581 18.806 1.00 39.12 199 VAL A CA 1
ATOM 1607 C C . VAL A 1 199 ? -28.231 9.282 20.295 1.00 39.12 199 VAL A C 1
ATOM 1609 O O . VAL A 1 199 ? -27.329 8.512 20.608 1.00 39.12 199 VAL A O 1
ATOM 1612 N N . PHE A 1 200 ? -28.983 9.866 21.236 1.00 34.25 200 PHE A N 1
ATOM 1613 C CA . PHE A 1 200 ? -28.692 9.745 22.677 1.00 34.25 200 PHE A CA 1
ATOM 1614 C C . PHE A 1 200 ? -29.568 8.740 23.447 1.00 34.25 200 PHE A C 1
ATOM 1616 O O . PHE A 1 200 ? -29.187 8.362 24.557 1.00 34.25 200 PHE A O 1
ATOM 1623 N N . GLU A 1 201 ? -30.690 8.265 22.892 1.00 34.69 201 GLU A N 1
ATOM 1624 C CA . GLU A 1 201 ? -31.567 7.307 23.594 1.00 34.69 201 GLU A CA 1
ATOM 1625 C C . GLU A 1 201 ? -30.896 5.940 23.802 1.00 34.69 201 GLU A C 1
ATOM 1627 O O . GLU A 1 201 ? -31.001 5.361 24.884 1.00 34.69 201 GLU A O 1
ATOM 1632 N N . THR A 1 202 ? -30.047 5.496 22.870 1.00 37.28 202 THR A N 1
ATOM 1633 C CA . THR A 1 202 ? -29.268 4.249 23.001 1.00 37.28 202 THR A CA 1
ATOM 1634 C C . THR A 1 202 ? -28.214 4.279 24.113 1.00 37.28 202 THR A C 1
ATOM 1636 O O . THR A 1 202 ? -27.717 3.230 24.518 1.00 37.28 202 THR A O 1
ATOM 1639 N N . PHE A 1 203 ? -27.874 5.454 24.660 1.00 35.69 203 PHE A N 1
ATOM 1640 C CA . PHE A 1 203 ? -26.958 5.570 25.804 1.00 35.69 203 PHE A CA 1
ATOM 1641 C C . PHE A 1 203 ? -27.680 5.630 27.162 1.00 35.69 203 PHE A C 1
ATOM 1643 O O . PHE A 1 203 ? -27.028 5.535 28.206 1.00 35.69 203 PHE A O 1
ATOM 1650 N N . SER A 1 204 ? -29.009 5.784 27.166 1.00 35.12 204 SER A N 1
ATOM 1651 C CA . SER A 1 204 ? -29.828 5.792 28.385 1.00 35.12 204 SER A CA 1
ATOM 1652 C C . SER A 1 204 ? -30.268 4.387 28.805 1.00 35.12 204 SER A C 1
ATOM 1654 O O . SER A 1 204 ? -30.354 4.120 30.001 1.00 35.12 204 SER A O 1
ATOM 1656 N N . GLU A 1 205 ? -30.483 3.470 27.859 1.00 34.22 205 GLU A N 1
ATOM 1657 C CA . GLU A 1 205 ? -31.011 2.125 28.152 1.00 34.22 205 GLU A CA 1
ATOM 1658 C C . GLU A 1 205 ? -30.043 1.232 28.951 1.00 34.22 205 GLU A C 1
ATOM 1660 O O . GLU A 1 205 ? -30.472 0.290 29.606 1.00 34.22 205 GLU A O 1
ATOM 1665 N N . ASN A 1 206 ? -28.750 1.566 29.007 1.00 36.28 206 ASN A N 1
ATOM 1666 C CA . ASN A 1 206 ? -27.760 0.821 29.798 1.00 36.28 206 ASN A CA 1
ATOM 1667 C C . ASN A 1 206 ? -27.618 1.289 31.262 1.00 36.28 206 ASN A C 1
ATOM 1669 O O . ASN A 1 206 ? -26.678 0.873 31.944 1.00 36.28 206 ASN A O 1
ATOM 1673 N N . ARG A 1 207 ? -28.506 2.161 31.767 1.00 36.69 207 ARG A N 1
ATOM 1674 C CA . ARG A 1 207 ? -28.510 2.557 33.191 1.00 36.69 207 ARG A CA 1
ATOM 1675 C C . ARG A 1 207 ? -29.481 1.780 34.077 1.00 36.69 207 ARG A C 1
ATOM 1677 O O . ARG A 1 207 ? -29.262 1.768 35.285 1.00 36.69 207 ARG A O 1
ATOM 1684 N N . ASP A 1 208 ? -30.451 1.070 33.506 1.00 33.50 208 ASP A N 1
ATOM 1685 C CA . ASP A 1 208 ? -31.485 0.370 34.273 1.00 33.50 208 ASP A CA 1
ATOM 1686 C C . ASP A 1 208 ? -31.452 -1.137 33.972 1.00 33.50 208 ASP A C 1
ATOM 1688 O O . ASP A 1 208 ? -32.214 -1.650 33.161 1.00 33.50 208 ASP A O 1
ATOM 1692 N N . GLY A 1 209 ? -30.536 -1.871 34.611 1.00 29.27 209 GLY A N 1
ATOM 1693 C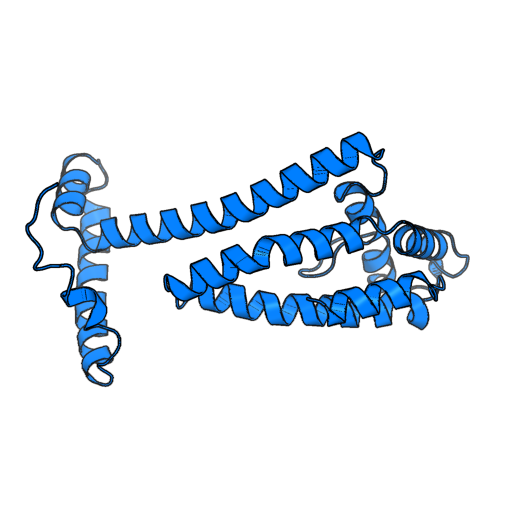 CA . GLY A 1 209 ? -30.361 -3.299 34.322 1.00 29.27 209 GLY A CA 1
ATOM 1694 C C . GLY A 1 209 ? -29.579 -4.069 35.374 1.00 29.27 209 GLY A C 1
ATOM 1695 O O . GLY A 1 209 ? -28.576 -4.705 35.080 1.00 29.27 209 GLY A O 1
ATOM 1696 N N . ASN A 1 210 ? -30.037 -3.994 36.619 1.00 31.27 210 ASN A N 1
ATOM 1697 C CA . ASN A 1 210 ? -29.635 -4.882 37.701 1.00 31.27 210 ASN A CA 1
ATOM 1698 C C . ASN A 1 210 ? -29.972 -6.344 37.319 1.00 31.27 210 ASN A C 1
ATOM 1700 O O . ASN A 1 210 ? -31.143 -6.650 37.093 1.00 31.27 210 ASN A O 1
ATOM 1704 N N . GLY A 1 211 ? -28.990 -7.250 37.280 1.00 25.62 211 GLY A N 1
ATOM 1705 C CA . GLY A 1 211 ? -29.248 -8.684 37.101 1.00 25.62 211 GLY A CA 1
ATOM 1706 C C . GLY A 1 211 ? -27.990 -9.547 36.986 1.00 25.62 211 GLY A C 1
ATOM 1707 O O . GLY A 1 211 ? -27.289 -9.482 35.984 1.00 25.62 211 GLY A O 1
ATOM 1708 N N . CYS A 1 212 ? -27.739 -10.371 38.011 1.00 26.66 212 CYS A N 1
ATOM 1709 C CA . CYS A 1 212 ? -26.889 -11.573 37.984 1.00 26.66 212 CYS A CA 1
ATOM 1710 C C . CYS A 1 212 ? -27.100 -12.382 36.683 1.00 26.66 212 CYS A C 1
ATOM 1712 O O . CYS A 1 212 ? -28.224 -12.438 36.187 1.00 26.66 212 CYS A O 1
ATOM 1714 N N . VAL A 1 213 ? -26.090 -13.024 36.088 1.00 30.23 213 VAL A N 1
ATOM 1715 C CA . VAL A 1 213 ? -25.223 -14.111 36.598 1.00 30.23 213 VAL A CA 1
ATOM 1716 C C . VAL A 1 213 ? -23.841 -14.028 35.953 1.00 30.23 213 VAL A C 1
ATOM 1718 O O . VAL A 1 213 ? -23.786 -13.717 34.744 1.00 30.23 213 VAL A O 1
#